Protein AF-A0A183M9U5-F1 (afdb_monomer_lite)

pLDDT: mean 80.77, std 15.15, range [33.84, 97.12]

InterPro domains:
  IPR029021 Protein-tyrosine phosphatase-like [G3DSA:3.90.190.10] (2-108)
  IPR029021 Protein-tyrosine phosphatase-like [G3DSA:3.90.190.10] (110-179)
  IPR029021 Protein-tyrosine phosphatase-like [SSF52799] (9-168)

Secondary structure (DSSP, 8-state):
----PPPPPPTT-TTS-SB---BTTTB--BPPP--GGGGGGS-GGG---HHHHHHH---SEEEEEES-S-SS-HHHHHTTT-EEEEEEE-TTT-PPPHHHHHHHHHHHHHHHTTS-------HHHHHHHHHHHSTT----HHHHHHHHHHHS-GGGPPPPPPPPGGG-HHHHHHHHSSS--GGGG--EEEEEE-SS-TT-GGGEEEEEE--HHHHHHHHHHHHHHHHHHHHH--GGGGGGSTT-

Foldseek 3Di:
DDPPPQDDDDALQQPADAWFADFPVPDIDGDDAADPSCVVVHDPVSHGHPVNVCVVDLAAEDEAQDQDPHGHDCVSQVVSVHHYHYQHHDPPPDDDDPVSVVVVVVVVCVVCVVPDDDDDDQLVNVQVSQCNRRPNGPQDQVHQCVSCVVGHPSVPRDHRDDDDPSNCVLVVVCVVVVDDPVLQVDWDWDWDAADDDPVDPVRTDTDTHGDPSNVVVVVVVCVVCVVVCVVPPDPVVVVPDPPD

Radius of gyration: 24.65 Å; chains: 1; bounding box: 46×66×66 Å

Structure (mmCIF, N/CA/C/O backbone):
data_AF-A0A183M9U5-F1
#
_entry.id   AF-A0A183M9U5-F1
#
loop_
_atom_site.group_PDB
_atom_site.id
_atom_site.type_symbol
_atom_site.label_atom_id
_atom_site.label_alt_id
_atom_site.label_comp_id
_atom_site.label_asym_id
_atom_site.label_entity_id
_atom_site.label_seq_id
_atom_site.pdbx_PDB_ins_code
_atom_site.Cartn_x
_atom_site.Cartn_y
_atom_site.Cartn_z
_atom_site.occupancy
_atom_site.B_iso_or_equiv
_atom_site.auth_seq_id
_atom_site.auth_comp_id
_atom_site.auth_asym_id
_atom_site.auth_atom_id
_atom_site.pdbx_PDB_model_num
ATOM 1 N N . MET A 1 1 ? -8.584 34.205 0.090 1.00 33.84 1 MET A N 1
ATOM 2 C CA . MET A 1 1 ? -9.110 32.922 -0.425 1.00 33.84 1 MET A CA 1
ATOM 3 C C . MET A 1 1 ? -7.955 31.933 -0.437 1.00 33.84 1 MET A C 1
ATOM 5 O O . MET A 1 1 ? -6.955 32.204 -1.087 1.00 33.84 1 MET A O 1
ATOM 9 N N . ASN A 1 2 ? -8.014 30.885 0.389 1.00 36.69 2 ASN A N 1
ATOM 10 C CA . ASN A 1 2 ? -6.898 29.952 0.561 1.00 36.69 2 ASN A CA 1
ATOM 11 C C . ASN A 1 2 ? -6.688 29.136 -0.716 1.00 36.69 2 ASN A C 1
ATOM 13 O O . ASN A 1 2 ? -7.565 28.380 -1.122 1.00 36.69 2 ASN A O 1
ATOM 17 N N . ASN A 1 3 ? -5.505 29.276 -1.306 1.00 36.91 3 ASN A N 1
ATOM 18 C CA . ASN A 1 3 ? -5.051 28.583 -2.506 1.00 36.91 3 ASN A CA 1
ATOM 19 C C . ASN A 1 3 ? -4.719 27.109 -2.173 1.00 36.91 3 ASN A C 1
ATOM 21 O O . ASN A 1 3 ? -3.568 26.682 -2.257 1.00 36.91 3 ASN A O 1
ATOM 25 N N . ARG A 1 4 ? -5.696 26.330 -1.682 1.00 57.62 4 ARG A N 1
ATOM 26 C CA . ARG A 1 4 ? -5.497 24.896 -1.430 1.00 57.62 4 ARG A CA 1
ATOM 27 C C . ARG A 1 4 ? -5.468 24.194 -2.783 1.00 57.62 4 ARG A C 1
ATOM 29 O O . ARG A 1 4 ? -6.505 24.026 -3.415 1.00 57.62 4 ARG A O 1
ATOM 36 N N . GLY A 1 5 ? -4.267 23.843 -3.238 1.00 61.75 5 GLY A N 1
ATOM 37 C CA . GLY A 1 5 ? -4.079 23.047 -4.445 1.00 61.75 5 GLY A CA 1
ATOM 38 C C . GLY A 1 5 ? -4.906 21.760 -4.397 1.00 61.75 5 GLY A C 1
ATOM 39 O O . GLY A 1 5 ? -5.112 21.186 -3.327 1.00 61.75 5 GLY A O 1
ATOM 40 N N . ILE A 1 6 ? -5.377 21.331 -5.566 1.00 67.56 6 ILE A N 1
ATOM 41 C CA . ILE A 1 6 ? -6.151 20.100 -5.753 1.00 67.56 6 ILE A CA 1
ATOM 42 C C . ILE A 1 6 ? -5.398 18.924 -5.098 1.00 67.56 6 ILE A C 1
ATOM 44 O O . ILE A 1 6 ? -4.212 18.728 -5.394 1.00 67.56 6 ILE A O 1
ATOM 48 N N . PRO A 1 7 ? -6.035 18.150 -4.198 1.00 77.56 7 PRO A N 1
ATOM 49 C CA . PRO A 1 7 ? -5.366 17.058 -3.506 1.00 77.56 7 PRO A CA 1
ATOM 50 C C . PRO A 1 7 ? -4.958 15.965 -4.504 1.00 77.56 7 PRO A C 1
ATOM 52 O O . PRO A 1 7 ? -5.779 15.392 -5.212 1.00 77.56 7 PRO A O 1
ATOM 55 N N . MET A 1 8 ? -3.657 15.672 -4.580 1.00 83.88 8 MET A N 1
ATOM 56 C CA . MET A 1 8 ? -3.143 14.640 -5.484 1.00 83.88 8 MET A CA 1
ATOM 57 C C . MET A 1 8 ? -3.372 13.234 -4.923 1.00 83.88 8 MET A C 1
ATOM 59 O O . MET A 1 8 ? -2.788 12.873 -3.891 1.00 83.88 8 MET A O 1
ATOM 63 N N . LEU A 1 9 ? -4.120 12.419 -5.671 1.00 87.12 9 LEU A N 1
ATOM 64 C CA . LEU A 1 9 ? -4.278 10.989 -5.407 1.00 87.12 9 LEU A CA 1
ATOM 65 C C . LEU A 1 9 ? -2.920 10.258 -5.406 1.00 87.12 9 LEU A C 1
ATOM 67 O O . LEU A 1 9 ? -2.018 10.611 -6.183 1.00 87.12 9 LEU A O 1
ATOM 71 N N . PRO A 1 10 ? -2.739 9.227 -4.557 1.00 87.69 10 PRO A N 1
ATOM 72 C CA . PRO A 1 10 ? -1.575 8.360 -4.651 1.00 87.69 10 PRO A CA 1
ATOM 73 C C . PRO A 1 10 ? -1.539 7.661 -6.018 1.00 87.69 10 PRO A C 1
ATOM 75 O O . PRO A 1 10 ? -2.559 7.227 -6.558 1.00 87.69 10 PRO A O 1
ATOM 78 N N . ARG A 1 11 ? -0.341 7.536 -6.599 1.00 83.94 11 ARG A N 1
ATOM 79 C CA . ARG A 1 11 ? -0.172 6.832 -7.877 1.00 83.94 11 ARG A CA 1
ATOM 80 C C . ARG A 1 11 ? -0.633 5.384 -7.739 1.00 83.94 11 ARG A C 1
ATOM 82 O O . ARG A 1 11 ? -0.294 4.741 -6.752 1.00 83.94 11 ARG A O 1
ATOM 89 N N . ARG A 1 12 ? -1.305 4.866 -8.775 1.00 85.81 12 ARG A N 1
ATOM 90 C CA . ARG A 1 12 ? -1.733 3.458 -8.867 1.00 85.81 12 ARG A CA 1
ATOM 91 C C . ARG A 1 12 ? -2.731 3.035 -7.768 1.00 85.81 12 ARG A C 1
ATOM 93 O O . ARG A 1 12 ? -2.884 1.854 -7.508 1.00 85.81 12 ARG A O 1
ATOM 100 N N . TRP A 1 13 ? -3.413 3.983 -7.117 1.00 91.38 13 TRP A N 1
ATOM 101 C CA . TRP A 1 13 ? -4.293 3.689 -5.978 1.00 91.38 13 TRP A CA 1
ATOM 102 C C . TRP A 1 13 ? -5.698 3.210 -6.368 1.00 91.38 13 TRP A C 1
ATOM 104 O O . TRP A 1 13 ? -6.233 2.319 -5.712 1.00 91.38 13 TRP A O 1
ATOM 114 N N . LEU A 1 14 ? -6.281 3.784 -7.430 1.00 87.75 14 LEU A N 1
ATOM 115 C CA . LEU A 1 14 ? -7.690 3.576 -7.807 1.00 87.75 14 LEU A CA 1
ATOM 116 C C . LEU A 1 14 ? -8.020 2.092 -7.986 1.00 87.75 14 LEU A C 1
ATOM 118 O O . LEU A 1 14 ? -8.839 1.554 -7.255 1.00 87.75 14 LEU A O 1
ATOM 122 N N . LYS A 1 15 ? -7.291 1.405 -8.871 1.00 88.44 15 LYS A N 1
ATOM 123 C CA . LYS A 1 15 ? -7.511 -0.020 -9.165 1.00 88.44 15 LYS A CA 1
ATOM 124 C C . LYS A 1 15 ? -6.752 -0.979 -8.242 1.00 88.44 15 LYS A C 1
ATOM 126 O O . LYS A 1 15 ? -6.813 -2.187 -8.428 1.00 88.44 15 LYS A O 1
ATOM 131 N N . CYS A 1 16 ? -6.033 -0.462 -7.243 1.00 89.88 16 CYS A N 1
ATOM 132 C CA . CYS A 1 16 ? -5.427 -1.305 -6.217 1.00 89.88 16 CYS A CA 1
ATOM 133 C C . CYS A 1 16 ? -6.546 -1.866 -5.315 1.00 89.88 16 CYS A C 1
ATOM 135 O O . CYS A 1 16 ? -7.365 -1.070 -4.838 1.00 89.88 16 CYS A O 1
ATOM 137 N N . PRO A 1 17 ? -6.595 -3.182 -5.038 1.00 93.56 17 PRO A N 1
ATOM 138 C CA . PRO A 1 17 ? -7.622 -3.752 -4.167 1.00 93.56 17 PRO A CA 1
ATOM 139 C C . PRO A 1 17 ? -7.602 -3.107 -2.775 1.00 93.56 17 PRO A C 1
ATOM 141 O O . PRO A 1 17 ? -6.533 -2.762 -2.268 1.00 93.56 17 PRO A O 1
ATOM 144 N N . ARG A 1 18 ? -8.758 -2.939 -2.126 1.00 95.75 18 ARG A N 1
ATOM 145 C CA . ARG A 1 18 ? -8.843 -2.261 -0.816 1.00 95.75 18 ARG A CA 1
ATOM 146 C C . ARG A 1 18 ? -8.066 -3.009 0.267 1.00 95.75 18 ARG A C 1
ATOM 148 O O . ARG A 1 18 ? -7.127 -2.460 0.835 1.00 95.75 18 ARG A O 1
ATOM 155 N N . MET A 1 19 ? -8.395 -4.282 0.461 1.00 95.00 19 MET A N 1
ATOM 156 C CA . MET A 1 19 ? -7.878 -5.140 1.531 1.00 95.00 19 MET A CA 1
ATOM 157 C C . MET A 1 19 ? -7.420 -6.481 0.956 1.00 95.00 19 MET A C 1
ATOM 159 O O . MET A 1 19 ? -7.832 -6.849 -0.145 1.00 95.00 19 MET A O 1
ATOM 163 N N . GLY A 1 20 ? -6.452 -7.121 1.601 1.00 93.19 20 GLY A N 1
ATOM 164 C CA . GLY A 1 20 ? -6.157 -8.540 1.413 1.00 93.19 20 GLY A CA 1
ATOM 165 C C . GLY A 1 20 ? -6.804 -9.367 2.517 1.00 93.19 20 GLY A C 1
ATOM 166 O O . GLY A 1 20 ? -7.540 -8.830 3.348 1.00 93.19 20 GLY A O 1
ATOM 167 N N . ASP A 1 21 ? -6.472 -10.647 2.532 1.00 91.06 21 ASP A N 1
ATOM 168 C CA . ASP A 1 21 ? -6.953 -11.610 3.510 1.00 91.06 21 ASP A CA 1
ATOM 169 C C . ASP A 1 21 ? -6.107 -11.605 4.788 1.00 91.06 21 ASP A C 1
ATOM 171 O O . ASP A 1 21 ? -5.021 -11.017 4.869 1.00 91.06 21 ASP A O 1
ATOM 175 N N . MET A 1 22 ? -6.634 -12.268 5.816 1.00 86.44 22 MET A N 1
ATOM 176 C CA . MET A 1 22 ? -5.994 -12.365 7.118 1.00 86.44 22 MET A CA 1
ATOM 177 C C . MET A 1 22 ? -4.762 -13.268 7.081 1.00 86.44 22 MET A C 1
ATOM 179 O O . MET A 1 22 ? -4.822 -14.425 6.680 1.00 86.44 22 MET A O 1
ATOM 183 N N . ILE A 1 23 ? -3.633 -12.730 7.541 1.00 80.75 23 ILE A N 1
ATOM 184 C CA . ILE A 1 23 ? -2.350 -13.425 7.614 1.00 80.75 23 ILE A CA 1
ATOM 185 C C . ILE A 1 23 ? -2.134 -13.905 9.043 1.00 80.75 23 ILE A C 1
ATOM 187 O O . ILE A 1 23 ? -1.956 -13.088 9.956 1.00 80.75 23 ILE A O 1
ATOM 191 N N . LEU A 1 24 ? -2.087 -15.230 9.204 1.00 77.81 24 LEU A N 1
ATOM 192 C CA . LEU A 1 24 ? -1.799 -15.919 10.467 1.00 77.81 24 LEU A CA 1
ATOM 193 C C . LEU A 1 24 ? -2.701 -15.477 11.631 1.00 77.81 24 LEU A C 1
ATOM 195 O O . LEU A 1 24 ? -2.242 -15.472 12.764 1.00 77.81 24 LEU A O 1
ATOM 199 N N . ASP A 1 25 ? -3.935 -15.052 11.352 1.00 78.00 25 ASP A N 1
ATOM 200 C CA . ASP A 1 25 ? -4.881 -14.481 12.326 1.00 78.00 25 ASP A CA 1
ATOM 201 C C . ASP A 1 25 ? -4.416 -13.182 13.013 1.00 78.00 25 ASP A C 1
ATOM 203 O O . ASP A 1 25 ? -4.926 -12.787 14.062 1.00 78.00 25 ASP A O 1
ATOM 207 N N . ILE A 1 26 ? -3.425 -12.496 12.429 1.00 79.94 26 ILE A N 1
ATOM 208 C CA . ILE A 1 26 ? -2.718 -11.384 13.083 1.00 79.94 26 ILE A CA 1
ATOM 209 C C . ILE A 1 26 ? -2.723 -10.118 12.237 1.00 79.94 26 ILE A C 1
ATOM 211 O O . ILE A 1 26 ? -2.939 -9.027 12.764 1.00 79.94 26 ILE A O 1
ATOM 215 N N . PHE A 1 27 ? -2.435 -10.235 10.940 1.00 84.94 27 PHE A N 1
ATOM 216 C CA . PHE A 1 27 ? -2.234 -9.073 10.076 1.00 84.94 27 PHE A CA 1
ATOM 217 C C . PHE A 1 27 ? -3.265 -9.027 8.958 1.00 84.94 27 PHE A C 1
ATOM 219 O O . PHE A 1 27 ? -3.463 -10.014 8.259 1.00 84.94 27 PHE A O 1
ATOM 226 N N . ILE A 1 28 ? -3.849 -7.848 8.739 1.00 92.44 28 ILE A N 1
ATOM 227 C CA . ILE A 1 28 ? -4.651 -7.543 7.552 1.00 92.44 28 ILE A CA 1
ATOM 228 C C . ILE A 1 28 ? -3.907 -6.490 6.726 1.00 92.44 28 ILE A C 1
ATOM 230 O O . ILE A 1 28 ? -3.807 -5.341 7.167 1.00 92.44 28 ILE A O 1
ATOM 234 N N . PRO A 1 29 ? -3.367 -6.826 5.543 1.00 93.38 29 PRO A N 1
ATOM 235 C CA . PRO A 1 29 ? -2.779 -5.834 4.658 1.00 93.38 29 PRO A CA 1
ATOM 236 C C . PRO A 1 29 ? -3.877 -5.080 3.899 1.00 93.38 29 PRO A C 1
ATOM 238 O O . PRO A 1 29 ? -4.741 -5.681 3.265 1.00 93.38 29 PRO A O 1
ATOM 241 N N . PHE A 1 30 ? -3.828 -3.751 3.887 1.00 95.69 30 PHE A N 1
ATOM 242 C CA . PHE A 1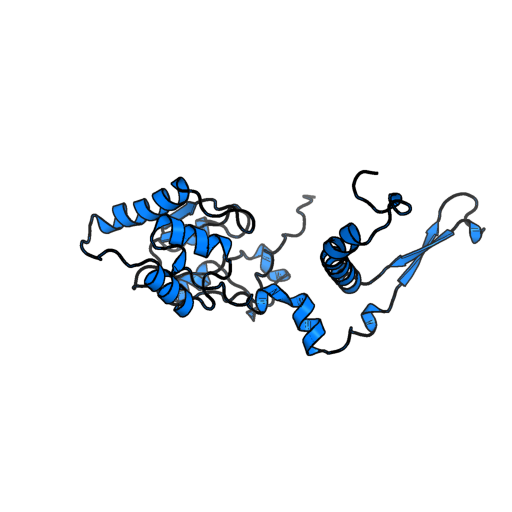 30 ? -4.744 -2.933 3.087 1.00 95.69 30 PHE A CA 1
ATOM 243 C C . PHE A 1 30 ? -4.047 -1.692 2.520 1.00 95.69 30 PHE A C 1
ATOM 245 O O . PHE A 1 30 ? -3.002 -1.259 3.013 1.00 95.69 30 PHE A O 1
ATOM 252 N N . LYS A 1 31 ? -4.586 -1.143 1.422 1.00 94.88 31 LYS A N 1
ATOM 253 C CA . LYS A 1 31 ? -4.072 0.104 0.823 1.00 94.88 31 LYS A CA 1
ATOM 254 C C . LYS A 1 31 ? -4.396 1.289 1.735 1.00 94.88 31 LYS A C 1
ATOM 256 O O . LYS A 1 31 ? -5.328 1.213 2.513 1.00 94.88 31 LYS A O 1
ATOM 261 N N . THR A 1 32 ? -3.681 2.410 1.631 1.00 95.56 32 THR A N 1
ATOM 262 C CA . THR A 1 32 ? -4.016 3.595 2.451 1.00 95.56 32 THR A CA 1
ATOM 263 C C . THR A 1 32 ? -5.474 4.025 2.224 1.00 95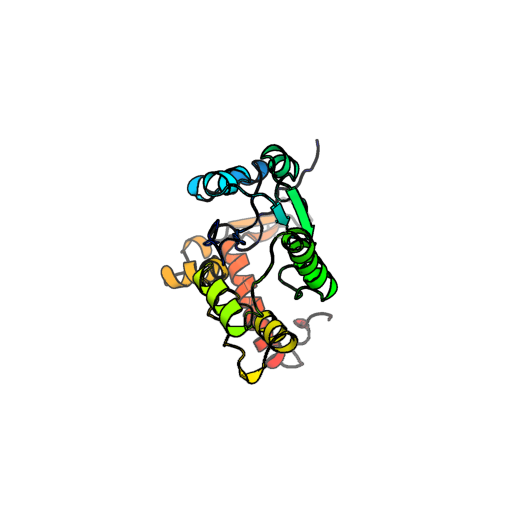.56 32 THR A C 1
ATOM 265 O O . THR A 1 32 ? -5.843 4.215 1.063 1.00 95.56 32 THR A O 1
ATOM 268 N N . PRO A 1 33 ? -6.290 4.216 3.274 1.00 96.81 33 PRO A N 1
ATOM 269 C CA . PRO A 1 33 ? -7.562 4.916 3.149 1.00 96.81 33 PRO A CA 1
ATOM 270 C C . PRO A 1 33 ? -7.348 6.366 2.702 1.00 96.81 33 PRO A C 1
ATOM 272 O O . PRO A 1 33 ? -6.253 6.920 2.874 1.00 96.81 33 PRO A O 1
ATOM 275 N N . LEU A 1 34 ? -8.383 6.965 2.121 1.00 96.56 34 LEU A N 1
ATOM 276 C CA . LEU A 1 34 ? -8.433 8.373 1.728 1.00 96.56 34 LEU A CA 1
ATOM 277 C C . LEU A 1 34 ? -9.661 9.021 2.371 1.00 96.56 34 LEU A C 1
ATOM 279 O O . LEU A 1 34 ? -10.717 8.405 2.385 1.00 96.56 34 LEU A O 1
ATOM 283 N N . ASP A 1 35 ? -9.533 10.229 2.915 1.00 95.12 35 ASP A N 1
ATOM 284 C CA . ASP A 1 35 ? -10.660 10.972 3.491 1.00 95.12 35 ASP A CA 1
ATOM 285 C C . ASP A 1 35 ? -11.538 11.642 2.420 1.00 95.12 35 ASP A C 1
ATOM 287 O O . ASP A 1 35 ? -11.190 11.723 1.239 1.00 95.12 35 ASP A O 1
ATOM 291 N N . ASN A 1 36 ? -12.682 12.167 2.859 1.00 94.88 36 ASN A N 1
ATOM 292 C CA . ASN A 1 36 ? -13.739 12.709 2.001 1.00 94.88 36 ASN A CA 1
ATOM 293 C C . ASN A 1 36 ? -13.304 13.822 1.025 1.00 94.88 36 ASN A C 1
ATOM 295 O O . ASN A 1 36 ? -13.962 14.104 0.022 1.00 94.88 36 ASN A O 1
ATOM 299 N N . LYS A 1 37 ? -12.159 14.471 1.271 1.00 94.06 37 LYS A N 1
ATOM 300 C CA . LYS A 1 37 ? -11.617 15.489 0.360 1.00 94.06 37 LYS A CA 1
ATOM 301 C C . LYS A 1 37 ? -11.145 14.899 -0.974 1.00 94.06 37 LYS A C 1
ATOM 303 O O . LYS A 1 37 ? -10.875 15.666 -1.899 1.00 94.06 37 LYS A O 1
ATOM 308 N N . PHE A 1 38 ? -11.002 13.575 -1.068 1.00 93.75 38 PHE A N 1
ATOM 309 C CA . PHE A 1 38 ? -10.639 12.879 -2.299 1.00 93.75 38 PHE A CA 1
ATOM 310 C C . PHE A 1 38 ? -11.848 12.371 -3.099 1.00 93.75 38 PHE A C 1
ATOM 312 O O . PHE A 1 38 ? -11.672 12.064 -4.275 1.00 93.75 38 PHE A O 1
ATOM 319 N N . ASP A 1 39 ? -13.053 12.341 -2.523 1.00 92.56 39 ASP A N 1
ATOM 320 C CA . ASP A 1 39 ? -14.232 11.669 -3.103 1.00 92.56 39 ASP A CA 1
ATOM 321 C C . ASP A 1 39 ? -14.599 12.195 -4.483 1.00 92.56 39 ASP A C 1
ATOM 323 O O . ASP A 1 39 ? -14.929 11.440 -5.384 1.00 92.56 39 ASP A O 1
ATOM 327 N N . HIS A 1 40 ? -14.444 13.501 -4.697 1.00 90.12 40 HIS A N 1
ATOM 328 C CA . HIS A 1 40 ? -14.772 14.141 -5.971 1.00 90.12 40 HIS A CA 1
ATOM 329 C C . HIS A 1 40 ? -13.838 13.707 -7.120 1.00 90.12 40 HIS A C 1
ATOM 331 O O . HIS A 1 40 ? -14.077 14.055 -8.275 1.00 90.12 40 HIS A O 1
ATOM 337 N N . PHE A 1 41 ? -12.755 12.985 -6.812 1.00 86.88 41 PHE A N 1
ATOM 338 C CA . PHE A 1 41 ? -11.765 12.480 -7.765 1.00 86.88 41 PHE A CA 1
ATOM 339 C C . PHE A 1 41 ? -11.795 10.952 -7.908 1.00 86.88 41 PHE A C 1
ATOM 341 O O . PHE A 1 41 ? -10.967 10.405 -8.642 1.00 86.88 41 PHE A O 1
ATOM 348 N N . ILE A 1 42 ? -12.679 10.263 -7.184 1.00 87.81 42 ILE A N 1
ATOM 349 C CA . ILE A 1 42 ? -12.746 8.802 -7.107 1.00 87.81 42 ILE A CA 1
ATOM 350 C C . ILE A 1 42 ? -14.168 8.380 -7.478 1.00 87.81 42 ILE A C 1
ATOM 352 O O . ILE A 1 42 ? -15.137 9.026 -7.093 1.00 87.81 42 ILE A O 1
ATOM 356 N N . ASP A 1 43 ? -14.294 7.301 -8.245 1.00 88.88 43 ASP A N 1
ATOM 357 C CA . ASP A 1 43 ? -15.599 6.687 -8.481 1.00 88.88 43 ASP A CA 1
ATOM 358 C C . ASP A 1 43 ? -16.196 6.224 -7.134 1.00 88.88 43 ASP A C 1
ATOM 360 O O . ASP A 1 43 ? -15.455 5.621 -6.352 1.00 88.88 43 ASP A O 1
ATOM 364 N N . PRO A 1 44 ? -17.479 6.486 -6.820 1.00 91.31 44 PRO A N 1
ATOM 365 C CA . PRO A 1 44 ? -18.098 6.043 -5.568 1.00 91.31 44 PRO A CA 1
ATOM 366 C C . PRO A 1 44 ? -17.843 4.565 -5.236 1.00 91.31 44 PRO A C 1
ATOM 368 O O . PRO A 1 44 ? -17.590 4.233 -4.076 1.00 91.31 44 PRO A O 1
ATOM 371 N N . ASP A 1 45 ? -17.802 3.695 -6.250 1.00 90.19 45 ASP A N 1
ATOM 372 C CA . ASP A 1 45 ? -17.560 2.259 -6.082 1.00 90.19 45 ASP A CA 1
ATOM 373 C C . ASP A 1 45 ? -16.092 1.915 -5.779 1.00 90.19 45 ASP A C 1
ATOM 375 O O . ASP A 1 45 ? -15.805 0.802 -5.332 1.00 90.19 45 ASP A O 1
ATOM 379 N N . ASP A 1 46 ? -15.163 2.859 -5.961 1.00 91.12 46 ASP A N 1
ATOM 380 C CA . ASP A 1 46 ? -13.721 2.739 -5.700 1.00 91.12 46 ASP A CA 1
ATOM 381 C C . ASP A 1 46 ? -13.284 3.453 -4.391 1.00 91.12 46 ASP A C 1
ATOM 383 O O . ASP A 1 46 ? -12.128 3.309 -3.966 1.00 91.12 46 ASP A O 1
ATOM 387 N N . VAL A 1 47 ? -14.181 4.196 -3.721 1.00 94.75 47 VAL A N 1
ATOM 388 C CA . VAL A 1 47 ? -13.903 4.929 -2.464 1.00 94.75 47 VAL A CA 1
ATOM 389 C C . VAL A 1 47 ? -13.478 3.976 -1.342 1.00 94.75 47 VAL A C 1
ATOM 391 O O . VAL A 1 47 ? -13.967 2.854 -1.233 1.00 94.75 47 VAL A O 1
ATOM 394 N N . PHE A 1 48 ? -12.519 4.387 -0.513 1.00 97.12 48 PHE A N 1
ATOM 395 C CA . PHE A 1 48 ? -12.073 3.593 0.631 1.00 97.12 48 PHE A CA 1
ATOM 396 C C . PHE A 1 48 ? -11.662 4.505 1.786 1.00 97.12 48 PHE A C 1
ATOM 398 O O . PHE A 1 48 ? -10.562 5.069 1.780 1.00 97.12 48 PHE A O 1
ATOM 405 N N . HIS A 1 49 ? -12.561 4.640 2.754 1.00 97.06 49 HIS A N 1
ATOM 406 C CA . HIS A 1 49 ? -12.385 5.402 3.984 1.00 97.06 49 HIS A CA 1
ATOM 407 C C . HIS A 1 49 ? -11.880 4.520 5.127 1.00 97.06 49 HIS A C 1
ATOM 409 O O . HIS A 1 49 ? -11.816 3.296 5.018 1.00 97.06 49 HIS A O 1
ATOM 415 N N . VAL A 1 50 ? -11.508 5.151 6.243 1.00 95.94 50 VAL A N 1
ATOM 416 C CA . VAL A 1 50 ? -11.052 4.440 7.444 1.00 95.94 50 VAL A CA 1
ATOM 417 C C . VAL A 1 50 ? -12.125 3.467 7.936 1.00 95.94 50 VAL A C 1
ATOM 419 O O . VAL A 1 50 ? -11.819 2.297 8.154 1.00 95.94 50 VAL A O 1
ATOM 422 N N . ASP A 1 51 ? -13.381 3.910 8.010 1.00 94.94 51 ASP A N 1
ATOM 423 C CA . ASP A 1 51 ? -14.507 3.099 8.489 1.00 94.94 51 ASP A CA 1
ATOM 424 C C . ASP A 1 51 ? -14.722 1.817 7.675 1.00 94.94 51 ASP A C 1
ATOM 426 O O . ASP A 1 51 ? -15.141 0.796 8.221 1.00 94.94 51 ASP A O 1
ATOM 430 N N . ASP A 1 52 ? -14.391 1.821 6.380 1.00 94.81 52 ASP A N 1
ATOM 431 C CA . ASP A 1 52 ? -14.525 0.634 5.532 1.00 94.81 52 ASP A CA 1
ATOM 432 C C . ASP A 1 52 ? -13.616 -0.514 5.991 1.00 94.81 52 ASP A C 1
ATOM 434 O O . ASP A 1 52 ? -13.991 -1.681 5.869 1.00 94.81 52 ASP A O 1
ATOM 438 N N . ALA A 1 53 ? -12.451 -0.203 6.571 1.00 93.38 53 ALA A N 1
ATOM 439 C CA . ALA A 1 53 ? -11.560 -1.214 7.139 1.00 93.38 53 ALA A CA 1
ATOM 440 C C . ALA A 1 53 ? -12.165 -1.878 8.392 1.00 93.38 53 ALA A C 1
ATOM 442 O O . ALA A 1 53 ? -11.972 -3.076 8.611 1.00 93.38 53 ALA A O 1
ATOM 443 N N . PHE A 1 54 ? -12.939 -1.124 9.179 1.00 94.75 54 PHE A N 1
ATOM 444 C CA . PHE A 1 54 ? -13.569 -1.588 10.420 1.00 94.75 54 PHE A CA 1
ATOM 445 C C . PHE A 1 54 ? -14.885 -2.341 10.203 1.00 94.75 54 PHE A C 1
ATOM 447 O O . PHE A 1 54 ? -15.302 -3.103 11.072 1.00 94.75 54 PHE A O 1
ATOM 454 N N . LYS A 1 55 ? -15.524 -2.191 9.034 1.00 93.19 55 LYS A N 1
ATOM 455 C CA . LYS A 1 55 ? -16.721 -2.975 8.669 1.00 93.19 55 LYS A CA 1
ATOM 456 C C . LYS A 1 55 ? -16.437 -4.473 8.590 1.00 93.19 55 LYS A C 1
ATOM 458 O O . LYS A 1 55 ? -17.321 -5.275 8.873 1.00 93.19 55 LYS A O 1
ATOM 463 N N . THR A 1 56 ? -15.222 -4.837 8.180 1.00 85.94 56 THR A N 1
ATOM 464 C CA . THR A 1 56 ? -14.842 -6.239 7.952 1.00 85.94 56 THR A CA 1
ATOM 465 C C . THR A 1 56 ? -14.181 -6.855 9.181 1.00 85.94 56 THR A C 1
ATOM 467 O O . THR A 1 56 ? -14.440 -8.010 9.507 1.00 85.94 56 THR A O 1
ATOM 470 N N . TYR A 1 57 ? -13.340 -6.091 9.884 1.00 84.81 57 TYR A N 1
ATOM 471 C CA . TYR A 1 57 ? -12.544 -6.600 10.998 1.00 84.81 57 TYR A CA 1
ATOM 472 C C . TYR A 1 57 ? -12.554 -5.642 12.186 1.00 84.81 57 TYR A C 1
ATOM 474 O O . TYR A 1 57 ? -12.439 -4.428 12.029 1.00 84.81 57 TYR A O 1
ATOM 482 N N . LYS A 1 58 ? -12.579 -6.199 13.401 1.00 89.00 58 LYS A N 1
ATOM 483 C CA . LYS A 1 58 ? -12.306 -5.434 14.620 1.00 89.00 58 LYS A CA 1
ATOM 484 C C . LYS A 1 58 ? -10.793 -5.261 14.781 1.00 89.00 58 LYS A C 1
ATOM 486 O O . LYS A 1 58 ? -10.108 -6.168 15.251 1.00 89.00 58 LYS A O 1
ATOM 491 N N . LEU A 1 59 ? -10.268 -4.108 14.373 1.00 90.50 59 LEU A N 1
ATOM 492 C CA . LEU A 1 59 ? -8.831 -3.823 14.405 1.00 90.50 59 LEU A CA 1
ATOM 493 C C . LEU A 1 59 ? -8.413 -3.251 15.766 1.00 90.50 59 LEU A C 1
ATOM 495 O O . LEU A 1 59 ? -8.969 -2.256 16.219 1.00 90.50 59 LEU A O 1
ATOM 499 N N . GLY A 1 60 ? -7.387 -3.831 16.396 1.00 90.88 60 GLY A N 1
ATOM 500 C CA . GLY A 1 60 ? -6.819 -3.304 17.650 1.00 90.88 60 GLY A CA 1
ATOM 501 C C . GLY A 1 60 ? -5.691 -2.281 17.460 1.00 90.88 60 GLY A C 1
ATOM 502 O O . GLY A 1 60 ? -5.415 -1.479 18.355 1.00 90.88 60 GLY A O 1
ATOM 503 N N . LEU A 1 61 ? -5.026 -2.304 16.303 1.00 92.19 61 LEU A N 1
ATOM 504 C CA . LEU A 1 61 ? -3.920 -1.413 15.956 1.00 92.19 61 LEU A CA 1
ATOM 505 C C . LEU A 1 61 ? -3.837 -1.239 14.435 1.00 92.19 61 LEU A C 1
ATOM 507 O O . LEU A 1 61 ? -3.776 -2.227 13.705 1.00 92.19 61 LEU A O 1
ATOM 511 N N . ILE A 1 62 ? -3.734 0.005 13.970 1.00 94.81 62 ILE A N 1
ATOM 512 C CA . ILE A 1 62 ? -3.316 0.340 12.606 1.00 94.81 62 ILE A CA 1
ATOM 513 C C . ILE A 1 62 ? -1.864 0.817 12.628 1.00 94.81 62 ILE A C 1
ATOM 515 O O . ILE A 1 62 ? -1.512 1.753 13.350 1.00 94.81 62 ILE A O 1
ATOM 519 N N . ILE A 1 63 ? -1.036 0.181 11.796 1.00 93.88 63 ILE A N 1
ATOM 520 C CA . ILE A 1 63 ? 0.346 0.588 11.535 1.00 93.88 63 ILE A CA 1
ATOM 521 C C . ILE A 1 63 ? 0.394 1.258 10.159 1.00 93.88 63 ILE A C 1
ATOM 523 O O . ILE A 1 63 ? 0.379 0.595 9.123 1.00 93.88 63 ILE A O 1
ATOM 527 N N . ASP A 1 64 ? 0.453 2.585 10.141 1.00 95.38 64 ASP A N 1
ATOM 528 C CA . ASP A 1 64 ? 0.559 3.371 8.917 1.00 95.38 64 ASP A CA 1
ATOM 529 C C . ASP A 1 64 ? 2.018 3.460 8.459 1.00 95.38 64 ASP A C 1
ATOM 531 O O . ASP A 1 64 ? 2.841 4.152 9.064 1.00 95.38 64 ASP A O 1
ATOM 535 N N . LEU A 1 65 ? 2.318 2.773 7.356 1.00 92.44 65 LEU A N 1
ATOM 536 C CA . LEU A 1 65 ? 3.651 2.731 6.753 1.00 92.44 65 LEU A CA 1
ATOM 537 C C . LEU A 1 65 ? 3.919 3.869 5.754 1.00 92.44 65 LEU A C 1
ATOM 539 O O . LEU A 1 65 ? 4.979 3.933 5.131 1.00 92.44 65 LEU A O 1
ATOM 543 N N . THR A 1 66 ? 2.962 4.766 5.524 1.00 91.94 66 THR A N 1
ATOM 544 C CA . THR A 1 66 ? 3.135 5.873 4.584 1.00 91.94 66 THR A CA 1
ATOM 545 C C . THR A 1 66 ? 4.000 6.975 5.196 1.00 91.94 66 THR A C 1
ATOM 547 O O . THR A 1 66 ? 3.871 7.324 6.367 1.00 91.94 66 THR A O 1
ATOM 550 N N . LYS A 1 67 ? 4.838 7.616 4.377 1.00 91.38 67 LYS A N 1
ATOM 551 C CA . LYS A 1 67 ? 5.554 8.842 4.773 1.00 91.38 67 LYS A CA 1
ATOM 552 C C . LYS A 1 67 ? 4.638 10.071 4.893 1.00 91.38 67 LYS A C 1
ATOM 554 O O . LYS A 1 67 ? 4.996 11.066 5.510 1.00 91.38 67 LYS A O 1
ATOM 559 N N . SER A 1 68 ? 3.472 10.057 4.247 1.00 90.19 68 SER A N 1
ATOM 560 C CA . SER A 1 68 ? 2.589 11.226 4.196 1.00 90.19 68 SER A CA 1
ATOM 561 C C . SER A 1 68 ? 1.547 11.206 5.310 1.00 90.19 68 SER A C 1
ATOM 563 O O . SER A 1 68 ? 1.061 10.149 5.687 1.00 90.19 68 SER A O 1
ATOM 565 N N . HIS A 1 69 ? 1.150 12.388 5.778 1.00 92.62 69 HIS A N 1
ATOM 566 C CA . HIS A 1 69 ? 0.047 12.587 6.732 1.00 92.62 69 HIS A CA 1
ATOM 567 C C . HIS A 1 69 ? -1.206 13.165 6.058 1.00 92.62 69 HIS A C 1
ATOM 569 O O . HIS A 1 69 ? -2.127 13.628 6.719 1.00 92.62 69 HIS A O 1
ATOM 575 N N . ARG A 1 70 ? -1.223 13.217 4.719 1.00 93.25 70 ARG A N 1
ATOM 576 C CA . ARG A 1 70 ? -2.248 13.942 3.955 1.00 93.25 70 ARG A CA 1
ATOM 577 C C . ARG A 1 70 ? -3.447 13.092 3.544 1.00 93.25 70 ARG A C 1
ATOM 579 O O . ARG A 1 70 ? -4.342 13.641 2.915 1.00 93.25 70 ARG A O 1
ATOM 586 N N . PHE A 1 71 ? -3.420 11.782 3.769 1.00 94.94 71 PHE A N 1
ATOM 587 C CA . PHE A 1 71 ? -4.371 10.856 3.150 1.00 94.94 71 PHE A CA 1
ATOM 588 C C . PHE A 1 71 ? -5.670 10.714 3.938 1.00 94.94 71 PHE A C 1
ATOM 590 O O . PHE A 1 71 ? -6.727 10.786 3.335 1.00 94.94 71 PHE A O 1
ATOM 597 N N . TYR A 1 72 ? -5.598 10.606 5.257 1.00 96.25 72 TYR A N 1
ATOM 598 C CA . TYR A 1 72 ? -6.759 10.514 6.140 1.00 96.25 72 TYR A CA 1
ATOM 599 C C . TYR A 1 72 ? -6.394 11.080 7.513 1.00 96.25 72 TYR A C 1
ATOM 601 O O . TYR A 1 72 ? -5.208 11.278 7.813 1.00 96.25 72 TYR A O 1
ATOM 609 N N . ASN A 1 73 ? -7.389 11.372 8.349 1.00 95.81 73 ASN A N 1
ATOM 610 C CA . ASN A 1 73 ? -7.136 11.850 9.697 1.00 95.81 73 ASN A CA 1
ATOM 611 C C . ASN A 1 73 ? -6.967 10.664 10.650 1.00 95.81 73 ASN A C 1
ATOM 613 O O . ASN A 1 73 ? -7.870 9.855 10.820 1.00 95.81 73 ASN A O 1
ATOM 617 N N . ARG A 1 74 ? -5.834 10.595 11.360 1.00 95.75 74 ARG A N 1
ATOM 618 C CA . ARG A 1 74 ? -5.604 9.543 12.367 1.00 95.75 74 ARG A CA 1
ATOM 619 C C . ARG A 1 74 ? -6.669 9.499 13.472 1.00 95.75 74 ARG A C 1
ATOM 621 O O . ARG A 1 74 ? -6.779 8.484 14.148 1.00 95.75 74 ARG A O 1
ATOM 628 N N . ARG A 1 75 ? -7.411 10.594 13.691 1.00 96.25 75 ARG A N 1
ATOM 629 C CA . ARG A 1 75 ? -8.505 10.635 14.671 1.00 96.25 75 ARG A CA 1
ATOM 630 C C . ARG A 1 75 ? -9.627 9.664 14.319 1.00 96.25 75 ARG A C 1
ATOM 632 O O . ARG A 1 75 ? -10.116 9.008 15.227 1.00 96.25 75 ARG A O 1
ATOM 639 N N . GLU A 1 76 ? -9.912 9.493 13.027 1.00 95.62 76 GLU A N 1
ATOM 640 C CA . GLU A 1 76 ? -10.906 8.531 12.529 1.00 95.62 76 GLU A CA 1
ATOM 641 C C . GLU A 1 76 ? -10.555 7.099 12.963 1.00 95.62 76 GLU A C 1
ATOM 643 O O . GLU A 1 76 ? -11.432 6.298 13.242 1.00 95.62 76 GLU A O 1
ATOM 648 N N . VAL A 1 77 ? -9.262 6.776 13.101 1.00 96.06 77 VAL A N 1
ATOM 649 C CA . VAL A 1 77 ? -8.817 5.476 13.630 1.00 96.06 77 VAL A CA 1
ATOM 650 C C . VAL A 1 77 ? -9.060 5.382 15.136 1.00 96.06 77 VAL A C 1
ATOM 652 O O . VAL A 1 77 ? -9.599 4.393 15.621 1.00 96.06 77 VAL A O 1
ATOM 655 N N . THR A 1 78 ? -8.664 6.406 15.896 1.00 95.06 78 THR A N 1
ATOM 656 C CA . THR A 1 78 ? -8.797 6.387 17.363 1.00 95.06 78 THR A CA 1
ATOM 657 C C . THR A 1 78 ? -10.246 6.454 17.841 1.00 95.06 78 THR A C 1
ATOM 659 O O . THR A 1 78 ? -10.549 5.961 18.921 1.00 95.06 78 THR A O 1
ATOM 662 N N . GLU A 1 79 ? -11.140 7.038 17.043 1.00 95.75 79 GLU A N 1
ATOM 663 C CA . GLU A 1 79 ? -12.586 7.069 17.296 1.00 95.75 79 GLU A CA 1
ATOM 664 C C . GLU A 1 79 ? -13.227 5.675 17.168 1.00 95.75 79 GLU A C 1
ATOM 666 O O . GLU A 1 79 ? -14.255 5.422 17.789 1.00 95.75 79 GLU A O 1
ATOM 671 N N . GLN A 1 80 ? -12.574 4.744 16.463 1.00 93.94 80 GLN A N 1
ATOM 672 C CA . GLN A 1 80 ? -12.972 3.336 16.333 1.00 93.94 80 GLN A CA 1
ATOM 673 C C . GLN A 1 80 ? -12.385 2.433 17.444 1.00 93.94 80 GLN A C 1
ATOM 675 O O . GLN A 1 80 ? -12.271 1.223 17.258 1.00 93.94 80 GLN A O 1
ATOM 680 N N . ASP A 1 81 ? -11.957 3.004 18.582 1.00 94.12 81 ASP A N 1
ATOM 681 C CA . ASP A 1 81 ? -11.264 2.295 19.683 1.00 94.12 81 ASP A CA 1
ATOM 682 C C . ASP A 1 81 ? -10.005 1.529 19.214 1.00 94.12 81 ASP A C 1
ATOM 684 O O . ASP A 1 81 ? -9.615 0.487 19.744 1.00 94.12 81 ASP A O 1
ATOM 688 N N . CYS A 1 82 ? -9.348 2.052 18.175 1.00 94.06 82 CYS A N 1
ATOM 689 C CA . CYS A 1 82 ? -8.175 1.443 17.565 1.00 94.06 82 CYS A CA 1
ATOM 690 C C . CYS A 1 82 ? -6.915 2.258 17.860 1.00 94.06 82 CYS A C 1
ATOM 692 O O . CYS A 1 82 ? -6.879 3.485 17.711 1.00 94.06 82 CYS A O 1
ATOM 694 N N . LYS A 1 83 ? -5.830 1.578 18.244 1.00 94.31 83 LYS A N 1
ATOM 695 C CA . LYS A 1 83 ? -4.530 2.237 18.395 1.00 94.31 83 LYS A CA 1
ATOM 696 C C . LYS A 1 83 ? -3.985 2.624 17.024 1.00 94.31 83 LYS A C 1
ATOM 698 O O . LYS A 1 83 ? -4.177 1.923 16.035 1.00 94.31 83 LYS A O 1
ATOM 703 N N . TYR A 1 84 ? -3.238 3.719 16.978 1.00 95.00 84 TYR A N 1
ATOM 704 C CA . TYR A 1 84 ? -2.602 4.197 15.758 1.00 95.00 84 TYR A CA 1
ATOM 705 C C . TYR A 1 84 ? -1.101 4.361 15.968 1.00 95.00 84 TYR A C 1
ATOM 707 O O . TYR A 1 84 ? -0.669 5.057 16.890 1.00 95.00 84 TYR A O 1
ATOM 715 N N . LEU A 1 85 ? -0.309 3.773 15.077 1.00 93.81 85 LEU A N 1
ATOM 716 C CA . LEU A 1 85 ? 1.133 3.961 15.024 1.00 93.81 85 LEU A CA 1
ATOM 717 C C . LEU A 1 85 ? 1.562 4.276 13.595 1.00 93.81 85 LEU A C 1
ATOM 719 O O . LEU A 1 85 ? 1.116 3.629 12.655 1.00 93.81 85 LEU A O 1
ATOM 723 N N . LYS A 1 86 ? 2.472 5.236 13.430 1.00 94.75 86 LYS A N 1
ATOM 724 C CA . LYS A 1 86 ? 3.056 5.562 12.128 1.00 94.75 86 LYS A CA 1
ATOM 725 C C . LYS A 1 86 ? 4.527 5.170 12.092 1.00 94.75 86 LYS A C 1
ATOM 727 O O . LYS A 1 86 ? 5.283 5.572 12.972 1.00 94.75 86 LYS A O 1
ATOM 732 N N . ILE A 1 87 ? 4.922 4.429 11.062 1.00 92.12 87 ILE A N 1
ATOM 733 C CA . ILE A 1 87 ? 6.319 4.120 10.740 1.00 92.12 87 ILE A CA 1
ATOM 734 C C . ILE A 1 87 ? 6.566 4.670 9.339 1.00 92.12 87 ILE A C 1
ATOM 736 O O . ILE A 1 87 ? 6.083 4.128 8.354 1.00 92.12 87 ILE A O 1
ATOM 740 N N . GLU A 1 88 ? 7.271 5.791 9.230 1.00 93.31 88 GLU A N 1
ATOM 741 C CA . GLU A 1 88 ? 7.365 6.518 7.961 1.00 93.31 88 GLU A CA 1
ATOM 742 C C . GLU A 1 88 ? 8.301 5.829 6.957 1.00 93.31 88 GLU A C 1
ATOM 744 O O . GLU A 1 88 ? 9.485 6.151 6.865 1.00 93.31 88 GLU A O 1
ATOM 749 N N . CYS A 1 89 ? 7.772 4.905 6.154 1.00 86.88 89 CYS A N 1
ATOM 750 C CA . CYS A 1 89 ? 8.533 4.247 5.096 1.00 86.88 89 CYS A CA 1
ATOM 751 C C . CYS A 1 89 ? 8.528 5.086 3.809 1.00 86.88 89 CYS A C 1
ATOM 753 O O . CYS A 1 89 ? 7.499 5.610 3.357 1.00 86.88 89 CYS A O 1
ATOM 755 N N . LYS A 1 90 ? 9.694 5.202 3.168 1.00 79.50 90 LYS A N 1
ATOM 756 C CA . LYS A 1 90 ? 9.841 5.935 1.909 1.00 79.50 90 LYS A CA 1
ATOM 757 C C . LYS A 1 90 ? 9.395 5.055 0.735 1.00 79.50 90 LYS A C 1
ATOM 759 O O . LYS A 1 90 ? 10.171 4.318 0.139 1.00 79.50 90 LYS A O 1
ATOM 764 N N . GLY A 1 91 ? 8.106 5.127 0.407 1.00 68.31 91 GLY A N 1
ATOM 765 C CA . GLY A 1 91 ? 7.526 4.345 -0.687 1.00 68.31 91 GLY A CA 1
ATOM 766 C C . GLY A 1 91 ? 8.178 4.612 -2.054 1.00 68.31 91 GLY A C 1
ATOM 767 O O . GLY A 1 91 ? 8.671 5.704 -2.318 1.00 68.31 91 GLY A O 1
ATOM 768 N N . ASN A 1 92 ? 8.111 3.619 -2.947 1.00 64.38 92 ASN A N 1
ATOM 769 C CA . ASN A 1 92 ? 8.613 3.621 -4.334 1.00 64.38 92 ASN A CA 1
ATOM 770 C C . ASN A 1 92 ? 10.135 3.762 -4.546 1.00 64.38 92 ASN A C 1
ATOM 772 O O . ASN A 1 92 ? 10.572 3.462 -5.655 1.00 64.38 92 ASN A O 1
ATOM 776 N N . GLU A 1 93 ? 10.925 4.174 -3.553 1.00 64.00 93 GLU A N 1
ATOM 777 C CA . GLU A 1 93 ? 12.355 4.478 -3.744 1.00 64.00 93 GLU A CA 1
ATOM 778 C C . GLU A 1 93 ? 13.288 3.651 -2.852 1.00 64.00 93 GLU A C 1
ATOM 780 O O . GLU A 1 93 ? 14.378 3.315 -3.302 1.00 64.00 93 GLU A O 1
ATOM 785 N N . GLU A 1 94 ? 12.883 3.286 -1.628 1.00 76.88 94 GLU A N 1
ATOM 786 C CA . GLU A 1 94 ? 13.781 2.645 -0.656 1.00 76.88 94 GLU A CA 1
ATOM 787 C C . GLU A 1 94 ? 13.084 1.536 0.144 1.00 76.88 94 GLU A C 1
ATOM 789 O O . GLU A 1 94 ? 11.923 1.656 0.540 1.00 76.88 94 GLU A O 1
ATOM 794 N N . ARG A 1 95 ? 13.826 0.454 0.401 1.00 84.25 95 ARG A N 1
ATOM 795 C CA . ARG A 1 95 ? 13.437 -0.634 1.308 1.00 84.25 95 ARG A CA 1
ATOM 796 C C . ARG A 1 95 ? 13.391 -0.156 2.770 1.00 84.25 95 ARG A C 1
ATOM 798 O O . ARG A 1 95 ? 14.143 0.757 3.116 1.00 84.25 95 ARG A O 1
ATOM 805 N N . PRO A 1 96 ? 12.565 -0.765 3.641 1.00 88.69 96 PRO A N 1
ATOM 806 C CA . PRO A 1 96 ? 12.565 -0.435 5.063 1.00 88.69 96 PRO A CA 1
ATOM 807 C C . PRO A 1 96 ? 13.953 -0.587 5.706 1.00 88.69 96 PRO A C 1
ATOM 809 O O . PRO A 1 96 ? 14.672 -1.570 5.471 1.00 88.69 96 PRO A O 1
ATOM 812 N N . THR A 1 97 ? 14.334 0.381 6.539 1.00 90.25 97 THR A N 1
ATOM 813 C CA . THR A 1 97 ? 15.597 0.335 7.289 1.00 90.25 97 THR A CA 1
ATOM 814 C C . THR A 1 97 ? 15.535 -0.724 8.387 1.00 90.25 97 THR A C 1
ATOM 816 O O . THR A 1 97 ? 14.456 -1.117 8.832 1.00 90.25 97 THR A O 1
ATOM 819 N N . SER A 1 98 ? 16.691 -1.190 8.867 1.00 86.56 98 SER A N 1
ATOM 820 C CA . SER A 1 98 ? 16.738 -2.126 9.999 1.00 86.56 98 SER A CA 1
ATOM 821 C C . SER A 1 98 ? 16.043 -1.566 11.242 1.00 86.56 98 SER A C 1
ATOM 823 O O . SER A 1 98 ? 15.384 -2.312 11.951 1.00 86.56 98 SER A O 1
ATOM 825 N N . GLU A 1 99 ? 16.110 -0.253 11.474 1.00 89.56 99 GLU A N 1
ATOM 826 C CA . GLU A 1 99 ? 15.406 0.416 12.576 1.00 89.56 99 GLU A CA 1
ATOM 827 C C . GLU A 1 99 ? 13.883 0.350 12.420 1.00 89.56 99 GLU A C 1
ATOM 829 O O . GLU A 1 99 ? 13.185 0.019 13.374 1.00 89.56 99 GLU A O 1
ATOM 834 N N . GLN A 1 100 ? 13.362 0.6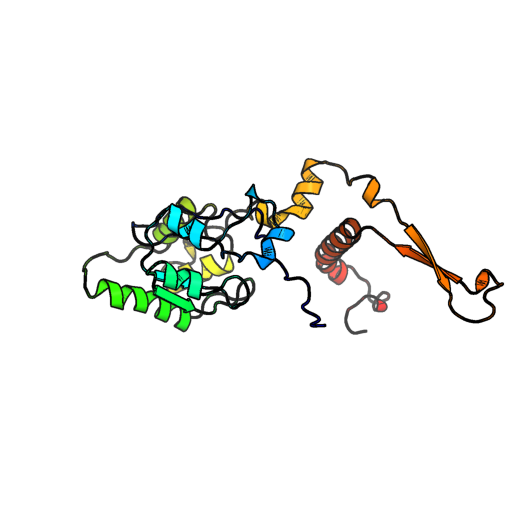02 11.215 1.00 89.88 100 GLN A N 1
ATOM 835 C CA . GLN A 1 100 ? 11.926 0.502 10.927 1.00 89.88 100 GLN A CA 1
ATOM 836 C C . GLN A 1 100 ? 11.421 -0.932 11.087 1.00 89.88 100 GLN A C 1
ATOM 838 O O . GLN A 1 100 ? 10.356 -1.155 11.661 1.00 89.88 100 GLN A O 1
ATOM 843 N N . VAL A 1 101 ? 12.202 -1.905 10.612 1.00 84.81 101 VAL A N 1
ATOM 844 C CA . VAL A 1 101 ? 11.882 -3.327 10.769 1.00 84.81 101 VAL A CA 1
ATOM 845 C C . VAL A 1 101 ? 11.936 -3.734 12.242 1.00 84.81 101 VAL A C 1
ATOM 847 O O . VAL A 1 101 ? 11.014 -4.385 12.725 1.00 84.81 101 VAL A O 1
ATOM 850 N N . ASN A 1 102 ? 12.951 -3.298 12.987 1.00 82.19 102 ASN A N 1
ATOM 851 C CA . ASN A 1 102 ? 13.067 -3.577 14.417 1.00 82.19 102 ASN A CA 1
ATOM 852 C C . ASN A 1 102 ? 11.921 -2.952 15.212 1.00 82.19 102 ASN A C 1
ATOM 854 O O . ASN A 1 102 ? 11.368 -3.618 16.081 1.00 82.19 102 ASN A O 1
ATOM 858 N N . LEU A 1 103 ? 11.512 -1.723 14.889 1.00 84.44 103 LEU A N 1
ATOM 859 C CA . LEU A 1 103 ? 10.341 -1.093 15.493 1.00 84.44 103 LEU A CA 1
ATOM 860 C C . LEU A 1 103 ? 9.076 -1.912 15.208 1.00 84.44 103 LEU A C 1
ATOM 862 O O . LEU A 1 103 ? 8.308 -2.188 16.126 1.00 84.44 103 LEU A O 1
ATOM 866 N N . PHE A 1 104 ? 8.892 -2.365 13.963 1.00 82.88 104 PHE A N 1
ATOM 867 C CA . PHE A 1 104 ? 7.767 -3.222 13.593 1.00 82.88 104 PHE A CA 1
ATOM 868 C C . PHE A 1 104 ? 7.747 -4.534 14.398 1.00 82.88 104 PHE A C 1
ATOM 870 O O . PHE A 1 104 ? 6.716 -4.929 14.943 1.00 82.88 104 PHE A O 1
ATOM 877 N N . ILE A 1 105 ? 8.904 -5.185 14.532 1.00 74.56 105 ILE A N 1
ATOM 878 C CA . ILE A 1 105 ? 9.064 -6.423 15.304 1.00 74.56 105 ILE A CA 1
ATOM 879 C C . ILE 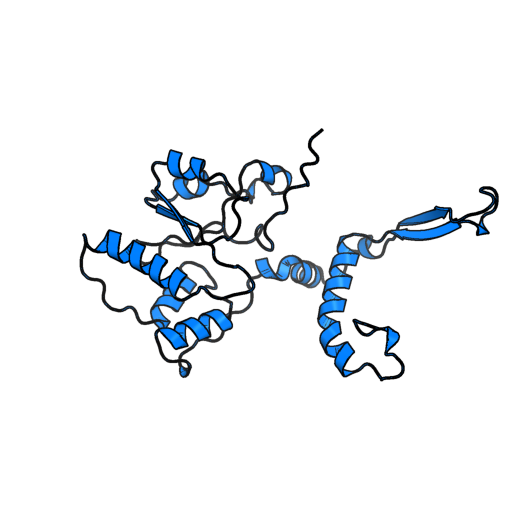A 1 105 ? 8.828 -6.179 16.801 1.00 74.56 105 ILE A C 1
ATOM 881 O O . ILE A 1 105 ? 8.170 -6.986 17.456 1.00 74.56 105 ILE A O 1
ATOM 885 N N . GLN A 1 106 ? 9.317 -5.069 17.357 1.00 71.88 106 GLN A N 1
ATOM 886 C CA . GLN A 1 106 ? 9.146 -4.729 18.772 1.00 71.88 106 GLN A CA 1
ATOM 887 C C . GLN A 1 106 ? 7.682 -4.502 19.150 1.00 71.88 106 GLN A C 1
ATOM 889 O O . GLN A 1 106 ? 7.290 -4.880 20.251 1.00 71.88 106 GLN A O 1
ATOM 894 N N . ILE A 1 107 ? 6.851 -3.968 18.247 1.00 69.81 107 ILE A N 1
ATOM 895 C CA . ILE A 1 107 ? 5.395 -3.880 18.466 1.00 69.81 107 ILE A CA 1
ATOM 896 C C . ILE A 1 107 ? 4.818 -5.275 18.693 1.00 69.81 107 ILE A C 1
ATOM 898 O O . ILE A 1 107 ? 4.036 -5.475 19.622 1.00 69.81 107 ILE A O 1
ATOM 902 N N . LYS A 1 108 ? 5.239 -6.251 17.873 1.00 55.56 108 LYS A N 1
ATOM 903 C CA . LYS A 1 108 ? 4.848 -7.649 18.044 1.00 55.56 108 LYS A CA 1
ATOM 904 C C . LYS A 1 108 ? 5.357 -8.165 19.388 1.00 55.56 108 LYS A C 1
ATOM 906 O O . LYS A 1 108 ? 4.555 -8.633 20.175 1.00 55.56 108 LYS A O 1
ATOM 911 N N . ILE A 1 109 ? 6.641 -8.025 19.715 1.00 51.12 109 ILE A N 1
ATOM 912 C CA . ILE A 1 109 ? 7.190 -8.549 20.981 1.00 51.12 109 ILE A CA 1
ATOM 913 C C . ILE A 1 109 ? 6.511 -7.917 22.208 1.00 51.12 109 ILE A C 1
ATOM 915 O O . ILE A 1 109 ? 6.211 -8.631 23.154 1.00 51.12 109 ILE A O 1
ATOM 919 N N . GLY A 1 110 ? 6.180 -6.625 22.188 1.00 46.41 110 GLY A N 1
ATOM 920 C CA . GLY A 1 110 ? 5.444 -5.977 23.279 1.00 46.41 110 GLY A CA 1
ATOM 921 C C . GLY A 1 110 ? 4.008 -6.491 23.446 1.00 46.41 110 GLY A C 1
ATOM 922 O O . GLY A 1 110 ? 3.524 -6.588 24.570 1.00 46.41 110 GLY A O 1
ATOM 923 N N . MET A 1 111 ? 3.338 -6.865 22.349 1.00 48.59 111 MET A N 1
ATOM 924 C CA . MET A 1 111 ? 1.985 -7.444 22.369 1.00 48.59 111 MET A CA 1
ATOM 925 C C . MET A 1 111 ? 1.994 -8.961 22.659 1.00 48.59 111 MET A C 1
ATOM 927 O O . MET A 1 111 ? 1.060 -9.479 23.264 1.00 48.59 111 MET A O 1
ATOM 931 N N . TYR A 1 112 ? 3.067 -9.659 22.266 1.00 44.09 112 TYR A N 1
ATOM 932 C CA . TYR A 1 112 ? 3.276 -11.112 22.379 1.00 44.09 112 TYR A CA 1
ATOM 933 C C . TYR A 1 112 ? 4.090 -11.548 23.602 1.00 44.09 112 TYR A C 1
ATOM 935 O O . TYR A 1 112 ? 4.080 -12.728 23.935 1.00 44.09 112 TYR A O 1
ATOM 943 N N . ALA A 1 113 ? 4.729 -10.637 24.342 1.00 36.19 113 ALA A N 1
ATOM 944 C CA . ALA A 1 113 ? 5.274 -10.949 25.668 1.00 36.19 113 ALA A CA 1
ATOM 945 C C . ALA A 1 113 ? 4.177 -11.453 26.633 1.00 36.19 113 ALA A C 1
ATOM 947 O O . ALA A 1 113 ? 4.485 -12.065 27.650 1.00 36.19 113 ALA A O 1
ATOM 948 N N . PHE A 1 114 ? 2.903 -11.240 26.283 1.00 34.19 114 PHE A N 1
ATOM 949 C CA . PHE A 1 114 ? 1.729 -11.747 26.988 1.00 34.19 114 PHE A CA 1
ATOM 950 C C . PHE A 1 114 ? 1.211 -13.114 26.481 1.00 34.19 114 PHE A C 1
ATOM 952 O O . PHE A 1 114 ? 0.449 -13.760 27.193 1.00 34.19 114 PHE A O 1
ATOM 959 N N . TYR A 1 115 ? 1.619 -13.584 25.291 1.00 37.06 115 TYR A N 1
ATOM 960 C CA . TYR A 1 115 ? 1.125 -14.824 24.667 1.00 37.06 115 TYR A CA 1
ATOM 961 C C . TYR A 1 115 ? 2.250 -15.525 23.873 1.00 37.06 115 TYR A C 1
ATOM 963 O O . TYR A 1 115 ? 2.628 -15.105 22.782 1.00 37.06 115 TYR A O 1
ATOM 971 N N . LEU A 1 116 ? 2.819 -16.587 24.448 1.00 37.78 116 LEU A N 1
ATOM 972 C CA . LEU A 1 116 ? 3.967 -17.349 23.931 1.00 37.78 116 LEU A CA 1
ATOM 973 C C . LEU A 1 116 ? 3.696 -18.137 22.621 1.00 37.78 116 LEU A C 1
ATOM 975 O O . LEU A 1 116 ? 2.561 -18.482 22.317 1.00 37.78 116 LEU A O 1
ATOM 979 N N . ASN A 1 117 ? 4.799 -18.549 21.966 1.00 38.47 117 ASN A N 1
ATOM 980 C CA . ASN A 1 117 ? 4.961 -19.671 21.012 1.00 38.47 117 ASN A CA 1
ATOM 981 C C . ASN A 1 117 ? 4.380 -19.556 19.585 1.00 38.47 117 ASN A C 1
ATOM 983 O O . ASN A 1 117 ? 3.437 -20.252 19.229 1.00 38.47 117 ASN A O 1
ATOM 987 N N . TYR A 1 118 ? 5.077 -18.834 18.701 1.00 43.16 118 TYR A N 1
ATOM 988 C CA . TYR A 1 118 ? 5.122 -19.198 17.277 1.00 43.16 118 TYR A CA 1
ATOM 989 C C . TYR A 1 118 ? 6.582 -19.234 16.831 1.00 43.16 118 TYR A C 1
ATOM 991 O O . TYR A 1 118 ? 7.296 -18.238 16.955 1.00 43.16 118 TYR A O 1
ATOM 999 N N . GLY A 1 119 ? 7.033 -20.409 16.389 1.00 51.53 119 GLY A N 1
ATOM 1000 C CA . GLY A 1 119 ? 8.399 -20.656 15.934 1.00 51.53 119 GLY A CA 1
ATOM 1001 C C . GLY A 1 119 ? 8.823 -19.766 14.761 1.00 51.53 119 GLY A C 1
ATOM 1002 O O . GLY A 1 119 ? 8.030 -19.025 14.181 1.00 51.53 119 GLY A O 1
ATOM 1003 N N . TYR A 1 120 ? 10.108 -19.836 14.421 1.00 57.53 120 TYR A N 1
ATOM 1004 C CA . TYR A 1 120 ? 10.698 -19.083 13.316 1.00 57.53 120 TYR A CA 1
ATOM 1005 C C . TYR A 1 120 ? 10.042 -19.492 11.983 1.00 57.53 120 TYR A C 1
ATOM 1007 O O . TYR A 1 120 ? 10.264 -20.599 11.495 1.00 57.53 120 TYR A O 1
ATOM 1015 N N . VAL A 1 121 ? 9.206 -18.625 11.400 1.00 65.50 121 VAL A N 1
ATOM 1016 C CA . VAL A 1 121 ? 8.656 -18.835 10.050 1.00 65.50 121 VAL A CA 1
ATOM 1017 C C . VAL A 1 121 ? 9.772 -18.554 9.048 1.00 65.50 121 VAL A C 1
ATOM 1019 O O . VAL A 1 121 ? 10.342 -17.462 9.058 1.00 65.50 121 VAL A O 1
ATOM 1022 N N . ARG A 1 122 ? 10.100 -19.528 8.192 1.00 76.94 122 ARG A N 1
ATOM 1023 C CA . ARG A 1 122 ? 11.091 -19.330 7.124 1.00 76.94 122 ARG A CA 1
ATOM 1024 C C . ARG A 1 122 ? 10.616 -18.249 6.147 1.00 76.94 122 ARG A C 1
ATOM 1026 O O . ARG A 1 122 ? 9.420 -18.121 5.881 1.00 76.94 122 ARG A O 1
ATOM 1033 N N . VAL A 1 123 ? 11.557 -17.464 5.622 1.00 83.06 123 VAL A N 1
ATOM 1034 C CA . VAL A 1 123 ? 11.257 -16.296 4.777 1.00 83.06 123 VAL A CA 1
ATOM 1035 C C . VAL A 1 123 ? 10.510 -16.657 3.490 1.00 83.06 123 VAL A C 1
ATOM 1037 O O . VAL A 1 123 ? 9.624 -15.913 3.082 1.00 83.06 123 VAL A O 1
ATOM 1040 N N . ASP A 1 124 ? 10.790 -17.816 2.899 1.00 80.69 124 ASP A N 1
ATOM 1041 C CA . ASP A 1 124 ? 10.093 -18.333 1.718 1.00 80.69 124 ASP A CA 1
ATOM 1042 C C . ASP A 1 124 ? 8.609 -18.588 2.002 1.00 80.69 124 ASP A C 1
ATOM 1044 O O . ASP A 1 124 ? 7.742 -18.110 1.270 1.00 80.69 124 ASP A O 1
ATOM 1048 N N . ILE A 1 125 ? 8.307 -19.241 3.125 1.00 80.19 125 ILE A N 1
ATOM 1049 C CA . ILE A 1 125 ? 6.934 -19.480 3.576 1.00 80.19 125 ILE A CA 1
ATOM 1050 C C . ILE A 1 125 ? 6.230 -18.158 3.898 1.00 80.19 125 ILE A C 1
ATOM 1052 O O . ILE A 1 125 ? 5.079 -17.966 3.518 1.00 80.19 125 ILE A O 1
ATOM 1056 N N . ALA A 1 126 ? 6.913 -17.219 4.560 1.00 83.94 126 ALA A N 1
ATOM 1057 C CA . ALA A 1 126 ? 6.337 -15.914 4.879 1.00 83.94 126 ALA A CA 1
ATOM 1058 C C . ALA A 1 126 ? 5.985 -15.106 3.617 1.00 83.94 126 ALA A C 1
ATOM 1060 O O . ALA A 1 126 ? 4.914 -14.498 3.553 1.00 83.94 126 ALA A O 1
ATOM 1061 N N . VAL A 1 127 ? 6.861 -15.118 2.606 1.00 87.25 127 VAL A N 1
ATOM 1062 C CA . VAL A 1 127 ? 6.614 -14.473 1.308 1.00 87.25 127 VAL A CA 1
ATOM 1063 C C . VAL A 1 127 ? 5.439 -15.132 0.590 1.00 87.25 127 VAL A C 1
ATOM 1065 O O . VAL A 1 127 ? 4.588 -14.413 0.066 1.00 87.25 127 VAL A O 1
ATOM 1068 N N . GLN A 1 128 ? 5.344 -16.464 0.617 1.00 88.44 128 GLN A N 1
ATOM 1069 C CA . GLN A 1 128 ? 4.232 -17.186 0.000 1.00 88.44 128 GLN A CA 1
ATOM 1070 C C . GLN A 1 128 ? 2.894 -16.875 0.683 1.00 88.44 128 GLN A C 1
ATOM 1072 O O . GLN A 1 128 ? 1.950 -16.482 0.007 1.00 88.44 128 GLN A O 1
ATOM 1077 N N . ILE A 1 129 ? 2.830 -16.938 2.017 1.00 84.12 129 ILE A N 1
ATOM 1078 C CA . ILE A 1 129 ? 1.618 -16.600 2.782 1.00 84.12 129 ILE A CA 1
ATOM 1079 C C . ILE A 1 129 ? 1.159 -15.171 2.468 1.00 84.12 129 ILE A C 1
ATOM 1081 O O . ILE A 1 129 ? -0.032 -14.922 2.284 1.00 84.12 129 ILE A O 1
ATOM 1085 N N . PHE A 1 130 ? 2.093 -14.217 2.390 1.00 89.50 130 PHE A N 1
ATOM 1086 C CA . PHE A 1 130 ? 1.755 -12.842 2.024 1.00 89.50 130 PHE A CA 1
ATOM 1087 C C . PHE A 1 130 ? 1.267 -12.732 0.573 1.00 89.50 130 PHE A C 1
ATOM 1089 O O . PHE A 1 130 ? 0.358 -11.953 0.294 1.00 89.50 130 PHE A O 1
ATOM 1096 N N . SER A 1 131 ? 1.861 -13.494 -0.348 1.00 93.44 131 SER A N 1
ATOM 1097 C CA . SER A 1 131 ? 1.434 -13.550 -1.747 1.00 93.44 131 SER A CA 1
ATOM 1098 C C . SER A 1 131 ? 0.006 -14.063 -1.885 1.00 93.44 131 SER A C 1
ATOM 1100 O O . SER A 1 131 ? -0.787 -13.441 -2.588 1.00 93.44 131 SER A O 1
ATOM 1102 N N . ASP A 1 132 ? -0.337 -15.132 -1.169 1.00 90.81 132 ASP A N 1
ATOM 1103 C CA . ASP A 1 132 ? -1.669 -15.736 -1.209 1.00 90.81 132 ASP A CA 1
ATOM 1104 C C . ASP A 1 132 ? -2.717 -14.815 -0.578 1.00 90.81 132 ASP A C 1
ATOM 1106 O O . ASP A 1 132 ? -3.771 -14.584 -1.164 1.00 90.81 132 ASP A O 1
ATOM 1110 N N . ALA A 1 133 ? -2.399 -14.210 0.572 1.00 87.69 133 ALA A N 1
ATOM 1111 C CA . ALA A 1 133 ? -3.306 -13.291 1.256 1.00 87.69 133 ALA A CA 1
ATOM 1112 C C . ALA A 1 133 ? -3.441 -11.931 0.552 1.00 87.69 133 ALA A C 1
ATOM 1114 O O . ALA A 1 133 ? -4.413 -11.199 0.748 1.00 87.69 133 ALA A O 1
ATOM 1115 N N . ARG A 1 134 ? -2.452 -11.525 -0.249 1.00 94.00 134 ARG A N 1
ATOM 1116 C CA . ARG A 1 134 ? -2.464 -10.233 -0.941 1.00 94.00 134 ARG A CA 1
ATOM 1117 C C . ARG A 1 134 ? -1.851 -10.340 -2.337 1.00 94.00 134 ARG A C 1
ATOM 1119 O O . ARG A 1 134 ? -0.788 -9.756 -2.566 1.00 94.00 134 ARG A O 1
ATOM 1126 N N . PRO A 1 135 ? -2.521 -10.994 -3.301 1.00 94.44 135 PRO A N 1
ATOM 1127 C CA . PRO A 1 135 ? -1.950 -11.222 -4.624 1.00 94.44 135 PRO A CA 1
ATOM 1128 C C . PRO A 1 135 ? -1.561 -9.91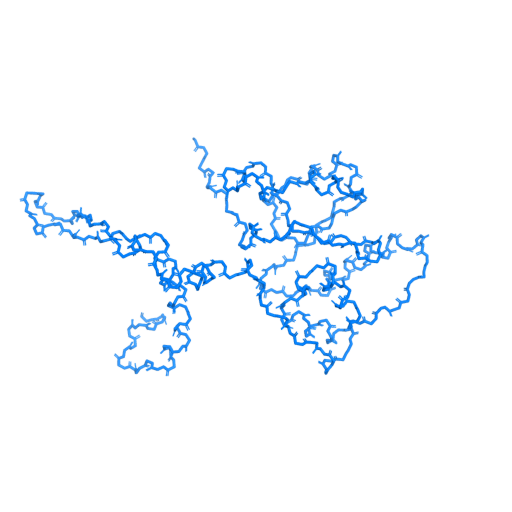9 -5.351 1.00 94.44 135 PRO A C 1
ATOM 1130 O O . PRO A 1 135 ? -2.300 -8.927 -5.289 1.00 94.44 135 PRO A O 1
ATOM 1133 N N . PRO A 1 136 ? -0.411 -9.883 -6.054 1.00 94.75 136 PRO A N 1
ATOM 1134 C CA . PRO A 1 136 ? 0.559 -10.970 -6.260 1.00 94.75 136 PRO A CA 1
ATOM 1135 C C . PRO A 1 136 ? 1.665 -11.026 -5.180 1.00 94.75 136 PRO A C 1
ATOM 1137 O O . PRO A 1 136 ? 2.756 -11.519 -5.434 1.00 94.75 136 PRO A O 1
ATOM 1140 N N . GLY A 1 137 ? 1.450 -10.426 -4.011 1.00 93.88 137 GLY A N 1
ATOM 1141 C CA . GLY A 1 137 ? 2.450 -10.301 -2.958 1.00 93.88 137 GLY A CA 1
ATOM 1142 C C . GLY A 1 137 ? 3.461 -9.186 -3.212 1.00 93.88 137 GLY A C 1
ATOM 1143 O O . GLY A 1 137 ? 3.144 -8.111 -3.734 1.00 93.88 137 GLY A O 1
ATOM 1144 N N . ILE A 1 138 ? 4.706 -9.422 -2.798 1.00 90.94 138 ILE A N 1
ATOM 1145 C CA . ILE A 1 138 ? 5.810 -8.477 -2.983 1.00 90.94 138 ILE A CA 1
ATOM 1146 C C . ILE A 1 138 ? 6.300 -8.577 -4.432 1.00 90.94 138 ILE A C 1
ATOM 1148 O O . ILE A 1 138 ? 7.034 -9.484 -4.797 1.00 90.94 138 ILE A O 1
ATOM 1152 N N . TYR A 1 139 ? 5.928 -7.604 -5.262 1.00 92.25 139 TYR A N 1
ATOM 1153 C CA . TYR A 1 139 ? 6.282 -7.560 -6.690 1.00 92.25 139 TYR A CA 1
ATOM 1154 C C . TYR A 1 139 ? 7.565 -6.767 -7.004 1.00 92.25 139 TYR A C 1
ATOM 1156 O O . TYR A 1 139 ? 7.861 -6.472 -8.162 1.00 92.25 139 TYR A O 1
ATOM 1164 N N . LYS A 1 140 ? 8.322 -6.361 -5.979 1.00 89.19 140 LYS A N 1
ATOM 1165 C CA . LYS A 1 140 ? 9.583 -5.620 -6.119 1.00 89.19 140 LYS A CA 1
ATOM 1166 C C . LYS A 1 140 ? 10.758 -6.564 -5.855 1.00 89.19 140 LYS A C 1
ATOM 1168 O O . LYS A 1 140 ? 10.929 -7.006 -4.723 1.00 89.19 140 LYS A O 1
ATOM 1173 N N . ALA A 1 141 ? 11.559 -6.851 -6.882 1.00 91.62 141 ALA A N 1
ATOM 1174 C CA . ALA A 1 141 ? 12.698 -7.771 -6.780 1.00 91.62 141 ALA A CA 1
ATOM 1175 C C . ALA A 1 141 ? 13.702 -7.343 -5.697 1.00 91.62 141 ALA A C 1
ATOM 1177 O O . ALA A 1 141 ? 14.079 -8.153 -4.861 1.00 91.62 141 ALA A O 1
ATOM 1178 N N . ASP A 1 142 ? 14.010 -6.045 -5.616 1.00 91.25 142 ASP A N 1
ATOM 1179 C CA . ASP A 1 142 ? 14.897 -5.461 -4.602 1.00 91.25 142 ASP A CA 1
ATOM 1180 C C . ASP A 1 142 ? 14.415 -5.696 -3.159 1.00 91.25 142 ASP A C 1
ATOM 1182 O O . ASP A 1 142 ? 15.219 -5.725 -2.229 1.00 91.25 142 ASP A O 1
ATOM 1186 N N . TYR A 1 143 ? 13.105 -5.862 -2.952 1.00 91.00 143 TYR A N 1
ATOM 1187 C CA . TYR A 1 143 ? 12.542 -6.148 -1.629 1.00 91.00 143 TYR A CA 1
ATOM 1188 C C . TYR A 1 143 ? 12.635 -7.635 -1.296 1.00 91.00 143 TYR A C 1
ATOM 1190 O O . TYR A 1 143 ? 12.931 -7.980 -0.155 1.00 91.00 143 TYR A O 1
ATOM 1198 N N . LEU A 1 144 ? 12.391 -8.506 -2.278 1.00 91.44 144 LEU A N 1
ATOM 1199 C CA . LEU A 1 144 ? 12.558 -9.949 -2.112 1.00 91.44 144 LEU A CA 1
ATOM 1200 C C . LEU A 1 144 ? 14.027 -10.279 -1.828 1.00 91.44 144 LEU A C 1
ATOM 1202 O O . LEU A 1 144 ? 14.324 -10.919 -0.826 1.00 91.44 144 LEU A O 1
ATOM 1206 N N . GLU A 1 145 ? 14.952 -9.741 -2.621 1.00 93.00 145 GLU A N 1
ATOM 1207 C CA . GLU A 1 145 ? 16.393 -9.922 -2.419 1.00 93.00 145 GLU A CA 1
ATOM 1208 C C . GLU A 1 145 ? 16.840 -9.464 -1.023 1.00 93.00 145 GLU A C 1
ATOM 1210 O O . GLU A 1 145 ? 17.589 -10.168 -0.347 1.00 93.00 145 GLU A O 1
ATOM 1215 N N . ASP A 1 146 ? 16.352 -8.313 -0.546 1.00 89.62 146 ASP A N 1
ATOM 1216 C CA . ASP A 1 146 ? 16.655 -7.820 0.801 1.00 89.62 146 ASP A CA 1
ATOM 1217 C C . ASP A 1 146 ? 16.120 -8.747 1.901 1.00 89.62 146 ASP A C 1
ATOM 1219 O O . ASP A 1 146 ? 16.833 -9.016 2.867 1.00 89.62 146 ASP A O 1
ATOM 1223 N N . LEU A 1 147 ? 14.898 -9.268 1.757 1.00 87.50 147 LEU A N 1
ATOM 1224 C CA . LEU A 1 147 ? 14.323 -10.215 2.714 1.00 87.50 147 LEU A CA 1
ATOM 1225 C C . LEU A 1 147 ? 15.136 -11.508 2.785 1.00 87.50 147 LEU A C 1
ATOM 1227 O O . LEU A 1 147 ? 15.474 -11.953 3.882 1.00 87.50 147 LEU A O 1
ATOM 1231 N N . PHE A 1 148 ? 15.483 -12.088 1.638 1.00 89.69 148 PHE A N 1
ATOM 1232 C CA . PHE A 1 148 ? 16.256 -13.327 1.588 1.00 89.69 148 PHE A CA 1
ATOM 1233 C C . PHE A 1 148 ? 17.708 -13.116 2.027 1.00 89.69 148 PHE A C 1
ATOM 1235 O O . PHE A 1 148 ? 18.253 -13.977 2.704 1.00 89.69 148 PHE A O 1
ATOM 1242 N N . THR A 1 149 ? 18.298 -11.944 1.777 1.00 90.56 149 THR A N 1
ATOM 1243 C CA . THR A 1 149 ? 19.618 -11.579 2.324 1.00 90.56 149 THR A CA 1
ATOM 1244 C C . THR A 1 149 ? 19.600 -11.490 3.854 1.00 90.56 149 THR A C 1
ATOM 1246 O O . THR A 1 149 ? 20.573 -11.857 4.508 1.00 90.56 149 THR A O 1
ATOM 1249 N N . ARG A 1 150 ? 18.515 -10.975 4.450 1.00 84.50 150 ARG A N 1
ATOM 1250 C CA . ARG A 1 150 ? 18.419 -10.767 5.906 1.00 84.50 150 ARG A CA 1
ATOM 1251 C C . ARG A 1 150 ? 17.978 -12.011 6.679 1.00 84.50 150 ARG A C 1
ATOM 1253 O O . ARG A 1 150 ? 18.383 -12.169 7.828 1.00 84.50 150 ARG A O 1
ATOM 1260 N N . TYR A 1 151 ? 17.113 -12.836 6.092 1.00 84.06 151 TYR A N 1
ATOM 1261 C CA . TYR A 1 151 ? 16.354 -13.866 6.816 1.00 84.06 151 TYR A CA 1
ATOM 1262 C C . TYR A 1 151 ? 16.389 -15.258 6.161 1.00 84.06 151 TYR A C 1
ATOM 1264 O O . TYR A 1 151 ? 15.691 -16.160 6.625 1.00 84.06 151 TYR A O 1
ATOM 1272 N N . GLY A 1 152 ? 17.162 -15.456 5.089 1.00 86.38 152 GLY A N 1
ATOM 1273 C CA . GLY A 1 152 ? 17.232 -16.731 4.373 1.00 86.38 152 GLY A CA 1
ATOM 1274 C C . GLY A 1 152 ? 18.478 -16.882 3.501 1.00 86.38 152 GLY A C 1
ATOM 1275 O O . GLY A 1 152 ? 19.566 -16.462 3.886 1.00 86.38 152 GLY A O 1
ATOM 1276 N N . CYS A 1 153 ? 18.300 -17.522 2.344 1.00 87.12 153 CYS A N 1
ATOM 1277 C CA . CYS A 1 153 ? 19.338 -17.801 1.352 1.00 87.12 153 CYS A CA 1
ATOM 1278 C C . CYS A 1 153 ? 19.013 -17.027 0.068 1.00 87.12 153 CYS A C 1
ATOM 1280 O O . CYS A 1 153 ? 17.901 -17.150 -0.440 1.00 87.12 153 CYS A O 1
ATOM 1282 N N . ILE A 1 154 ? 19.933 -16.225 -0.470 1.00 90.06 154 ILE A N 1
ATOM 1283 C CA . ILE A 1 154 ? 19.641 -15.408 -1.665 1.00 90.06 154 ILE A CA 1
ATOM 1284 C C . ILE A 1 154 ? 19.363 -16.275 -2.902 1.00 90.06 154 ILE A C 1
ATOM 1286 O O . ILE A 1 154 ? 18.600 -15.884 -3.780 1.00 90.06 154 ILE A O 1
ATOM 1290 N N . GLU A 1 155 ? 19.931 -17.475 -2.930 1.00 89.81 155 GLU A N 1
ATOM 1291 C CA . GLU A 1 155 ? 19.746 -18.506 -3.948 1.00 89.81 155 GLU A CA 1
ATOM 1292 C C . GLU A 1 155 ? 18.306 -19.041 -3.988 1.00 89.81 155 GLU A C 1
ATOM 1294 O O . GLU A 1 155 ? 17.840 -19.446 -5.051 1.00 89.81 155 GLU A O 1
ATOM 1299 N N . ASP A 1 156 ? 17.589 -18.979 -2.861 1.00 90.25 156 ASP A N 1
ATOM 1300 C CA . ASP A 1 156 ? 16.183 -19.383 -2.742 1.00 90.25 156 ASP A CA 1
ATOM 1301 C C . ASP A 1 156 ? 15.211 -18.220 -3.030 1.00 90.25 156 ASP A C 1
ATOM 1303 O O . ASP A 1 156 ? 13.993 -18.381 -2.921 1.00 90.25 156 ASP A O 1
ATOM 1307 N N . CYS A 1 157 ? 15.723 -17.026 -3.361 1.00 92.44 157 CYS A N 1
ATOM 1308 C CA . CYS A 1 157 ? 14.898 -15.847 -3.603 1.00 92.44 157 CYS A CA 1
ATOM 1309 C C . CYS A 1 157 ? 14.002 -16.062 -4.837 1.00 92.44 157 CYS A C 1
ATOM 1311 O O . CYS A 1 157 ? 14.512 -16.296 -5.939 1.00 92.44 157 CYS A O 1
ATOM 1313 N N . PRO A 1 158 ? 12.666 -15.964 -4.702 1.00 92.44 158 PRO A N 1
ATOM 1314 C CA . PRO A 1 158 ? 11.770 -16.158 -5.824 1.00 92.44 158 PRO A CA 1
ATOM 1315 C C . PRO A 1 158 ? 11.910 -15.006 -6.816 1.00 92.44 158 PRO A C 1
ATOM 1317 O O . PRO A 1 158 ? 12.139 -13.849 -6.451 1.00 92.44 158 PRO A O 1
ATOM 1320 N N . GLN A 1 159 ? 11.689 -15.307 -8.095 1.00 93.25 159 GLN A N 1
ATOM 1321 C CA . GLN A 1 159 ? 11.570 -14.256 -9.093 1.00 93.25 159 GLN A CA 1
ATOM 1322 C C . GLN A 1 159 ? 10.365 -13.371 -8.756 1.00 93.25 159 GLN A C 1
ATOM 1324 O O . GLN A 1 159 ? 9.270 -13.872 -8.496 1.00 93.25 159 GLN A O 1
ATOM 1329 N N . ALA A 1 160 ? 10.552 -12.050 -8.811 1.00 93.12 160 ALA A N 1
ATOM 1330 C CA . ALA A 1 160 ? 9.443 -11.127 -8.628 1.00 93.12 160 ALA A CA 1
ATOM 1331 C C . ALA A 1 160 ? 8.313 -11.426 -9.637 1.00 93.12 160 ALA A C 1
ATOM 1333 O O . ALA A 1 160 ? 8.591 -11.612 -10.832 1.00 93.12 160 ALA A O 1
ATOM 1334 N N . PRO A 1 161 ? 7.048 -11.457 -9.185 1.00 93.12 161 PRO A N 1
ATOM 1335 C CA . PRO A 1 161 ? 5.907 -11.643 -10.069 1.00 93.12 161 PRO A CA 1
ATOM 1336 C C . PRO A 1 161 ? 5.772 -10.477 -11.053 1.00 93.12 161 PRO A C 1
ATOM 1338 O O . PRO A 1 161 ? 6.333 -9.391 -10.868 1.00 93.12 161 PRO A O 1
ATOM 1341 N N . SER A 1 162 ? 4.983 -10.688 -12.108 1.00 89.06 162 SER A N 1
ATOM 1342 C CA . SER A 1 162 ? 4.625 -9.619 -13.039 1.00 89.06 162 SER A CA 1
ATOM 1343 C C . SER A 1 162 ? 3.952 -8.458 -12.307 1.00 89.06 162 SER A C 1
ATOM 1345 O O . SER A 1 162 ? 3.202 -8.654 -11.348 1.00 89.06 162 SER A O 1
ATOM 1347 N N . LEU A 1 163 ? 4.190 -7.231 -12.785 1.00 87.06 163 LEU A N 1
ATOM 1348 C CA . LEU A 1 163 ? 3.497 -6.067 -12.243 1.00 87.06 163 LEU A CA 1
ATOM 1349 C C . LEU A 1 163 ? 1.985 -6.277 -12.389 1.00 87.06 163 LEU A C 1
ATOM 1351 O O . LEU A 1 163 ? 1.539 -6.597 -13.489 1.00 87.06 163 LEU A O 1
ATOM 1355 N N . PRO A 1 164 ? 1.203 -6.055 -11.324 1.00 86.19 164 PRO A N 1
ATOM 1356 C CA . PRO A 1 164 ? -0.235 -6.224 -11.408 1.00 86.19 164 PRO A CA 1
ATOM 1357 C C . PRO A 1 164 ? -0.849 -5.156 -12.320 1.00 86.19 164 PRO A C 1
ATOM 1359 O O . PRO A 1 164 ? -0.337 -4.038 -12.412 1.00 86.19 164 PRO A O 1
ATOM 1362 N N . ASP A 1 165 ? -1.976 -5.469 -12.947 1.00 83.88 165 ASP A N 1
ATOM 1363 C CA . ASP A 1 165 ? -2.653 -4.642 -13.959 1.00 83.88 165 ASP A CA 1
ATOM 1364 C C . ASP A 1 165 ? -2.891 -3.195 -13.510 1.00 83.88 165 ASP A C 1
ATOM 1366 O O . ASP A 1 165 ? -2.624 -2.231 -14.236 1.00 83.88 165 ASP A O 1
ATOM 1370 N N . TRP A 1 166 ? -3.251 -3.009 -12.237 1.00 82.31 166 TRP A N 1
ATOM 1371 C CA . TRP A 1 166 ? -3.454 -1.692 -11.628 1.00 82.31 166 TRP A CA 1
ATOM 1372 C C . TRP A 1 166 ? -2.184 -0.817 -11.584 1.00 82.31 166 TRP A C 1
ATOM 1374 O O . TRP A 1 166 ? -2.264 0.397 -11.371 1.00 82.31 166 TRP A O 1
ATOM 1384 N N . CYS A 1 167 ? -1.003 -1.392 -11.830 1.00 77.50 167 CYS A N 1
ATOM 1385 C CA . CYS A 1 167 ? 0.248 -0.663 -12.016 1.00 77.50 167 CYS A CA 1
ATOM 1386 C C . CYS A 1 167 ? 0.479 -0.159 -13.448 1.00 77.50 167 CYS A C 1
ATOM 1388 O O . CYS A 1 167 ? 1.338 0.710 -13.627 1.00 77.50 167 CYS A O 1
ATOM 1390 N N . THR A 1 168 ? -0.242 -0.668 -14.451 1.00 65.44 168 THR A N 1
ATOM 1391 C CA . THR A 1 168 ? 0.044 -0.442 -15.879 1.00 65.44 168 THR A CA 1
ATOM 1392 C C . THR A 1 168 ? -1.037 0.356 -16.621 1.00 65.44 168 THR A C 1
ATOM 1394 O O . THR A 1 168 ? -0.959 0.507 -17.836 1.00 65.44 168 THR A O 1
ATOM 1397 N N . GLY A 1 169 ? -1.995 0.954 -15.903 1.00 54.75 169 GLY A N 1
ATOM 1398 C CA . GLY A 1 169 ? -3.269 1.461 -16.445 1.00 54.75 169 GLY A CA 1
ATOM 1399 C C . GLY A 1 169 ? -3.255 2.284 -17.747 1.00 54.75 169 GLY A C 1
ATOM 1400 O O . GLY A 1 169 ? -4.208 2.193 -18.505 1.00 54.75 169 GLY A O 1
ATOM 1401 N N . ILE A 1 170 ? -2.200 3.040 -18.083 1.00 55.41 170 ILE A N 1
ATOM 1402 C CA . ILE A 1 170 ? -2.125 3.727 -19.395 1.00 55.41 170 ILE A CA 1
ATOM 1403 C C . ILE A 1 170 ? -1.733 2.771 -20.528 1.00 55.41 170 ILE A C 1
ATOM 1405 O O . ILE A 1 170 ? -2.239 2.894 -21.638 1.00 55.41 170 ILE A O 1
ATOM 1409 N N . THR A 1 171 ? -0.818 1.833 -20.283 1.00 51.22 171 THR A N 1
ATOM 1410 C CA . THR A 1 171 ? -0.393 0.872 -21.308 1.00 51.22 171 THR A CA 1
ATOM 1411 C C . THR A 1 171 ? -1.441 -0.202 -21.555 1.00 51.22 171 THR A C 1
ATOM 1413 O O . THR A 1 171 ? -1.583 -0.619 -22.697 1.00 51.22 171 THR A O 1
ATOM 1416 N N . GLN A 1 172 ? -2.201 -0.582 -20.525 1.00 51.00 172 GLN A N 1
ATOM 1417 C CA . GLN A 1 172 ? -3.259 -1.586 -20.635 1.00 51.00 172 GLN A CA 1
ATOM 1418 C C . GLN A 1 172 ? -4.485 -1.061 -21.404 1.00 51.00 172 GLN A C 1
ATOM 1420 O O . GLN A 1 172 ? -4.944 -1.712 -22.337 1.00 51.00 172 GLN A O 1
ATOM 1425 N N . LEU A 1 173 ? -4.906 0.190 -21.152 1.00 53.12 173 LEU A N 1
ATOM 1426 C CA . LEU A 1 173 ? -5.941 0.872 -21.951 1.00 53.12 173 LEU A CA 1
ATOM 1427 C C . LEU A 1 173 ? -5.594 0.952 -23.449 1.00 53.12 173 LEU A C 1
ATOM 1429 O O . LEU A 1 173 ? -6.484 0.905 -24.296 1.00 53.12 173 LEU A O 1
ATOM 1433 N N . LEU A 1 174 ? -4.309 1.092 -23.786 1.00 55.31 174 LEU A N 1
ATOM 1434 C CA . LEU A 1 174 ? -3.842 1.148 -25.174 1.00 55.31 174 LEU A CA 1
ATOM 1435 C C . LEU A 1 174 ? -3.692 -0.243 -25.804 1.00 55.31 174 LEU A C 1
ATOM 1437 O O . LEU A 1 174 ? -3.889 -0.375 -27.010 1.00 55.31 174 LEU A O 1
ATOM 1441 N N . SER A 1 175 ? -3.355 -1.272 -25.019 1.00 54.00 175 SER A N 1
ATOM 1442 C CA . SER A 1 175 ? -3.280 -2.652 -25.511 1.00 54.00 175 SER A CA 1
ATOM 1443 C C . SER A 1 175 ? -4.657 -3.280 -25.718 1.00 54.00 175 SER A C 1
ATOM 1445 O O . SER A 1 175 ? -4.835 -4.016 -26.682 1.00 54.00 175 SER A O 1
ATOM 1447 N N . GLU A 1 176 ? -5.631 -2.970 -24.858 1.00 54.94 176 GLU A N 1
ATOM 1448 C CA . GLU A 1 176 ? -7.000 -3.504 -24.941 1.00 54.94 176 GLU A CA 1
ATOM 1449 C C . GLU A 1 176 ? -7.790 -2.901 -26.108 1.00 54.94 176 GLU A C 1
ATOM 1451 O O . GLU A 1 176 ? -8.483 -3.622 -26.817 1.00 54.94 176 GLU A O 1
ATOM 1456 N N . ASN A 1 177 ? -7.636 -1.601 -26.377 1.00 56.59 177 ASN A N 1
ATOM 1457 C CA . ASN A 1 177 ? -8.326 -0.952 -27.496 1.00 56.59 177 ASN A CA 1
ATOM 1458 C C . ASN A 1 177 ? -7.643 -1.179 -28.858 1.00 56.59 177 ASN A C 1
ATOM 1460 O O . ASN A 1 177 ? -8.181 -0.730 -29.871 1.00 56.59 177 ASN A O 1
ATOM 1464 N N . GLN A 1 178 ? -6.447 -1.798 -28.886 1.00 54.78 178 GLN A N 1
ATOM 1465 C CA . GLN A 1 178 ? -5.544 -1.974 -30.050 1.00 54.78 178 GLN A CA 1
ATOM 1466 C C . GLN A 1 178 ? -5.351 -0.727 -30.941 1.00 54.78 178 GLN A C 1
ATOM 1468 O O . GLN A 1 178 ? -4.767 -0.787 -32.021 1.00 54.78 178 GLN A O 1
ATOM 1473 N N . SER A 1 179 ? -5.825 0.426 -30.489 1.00 63.00 179 SER A N 1
ATOM 1474 C CA . SER A 1 179 ? -5.918 1.661 -31.237 1.00 63.00 179 SER A CA 1
ATOM 1475 C C . SER A 1 179 ? -5.880 2.812 -30.246 1.00 63.00 179 SER A C 1
ATOM 1477 O O . SER A 1 179 ? -6.471 2.780 -29.164 1.00 63.00 179 SER A O 1
ATOM 1479 N N . VAL A 1 180 ? -5.113 3.835 -30.603 1.00 66.12 180 VAL A N 1
ATOM 1480 C CA . VAL A 1 180 ? -5.146 5.103 -29.886 1.00 66.12 180 VAL A CA 1
ATOM 1481 C C . VAL A 1 180 ? -6.489 5.759 -30.225 1.00 66.12 180 VAL A C 1
ATOM 1483 O O . VAL A 1 180 ? -6.799 5.855 -31.416 1.00 66.12 180 VAL A O 1
ATOM 1486 N N . PRO A 1 181 ? -7.282 6.222 -29.240 1.00 70.38 181 PRO A N 1
ATOM 1487 C CA . PRO A 1 181 ? -8.537 6.909 -29.528 1.00 70.38 181 PRO A CA 1
ATOM 1488 C C . PRO A 1 181 ? -8.307 8.065 -30.504 1.00 70.38 181 PRO A C 1
ATOM 1490 O O . PRO A 1 181 ? -7.388 8.858 -30.308 1.00 70.38 181 PRO A O 1
ATOM 1493 N N . THR A 1 182 ? -9.140 8.197 -31.539 1.00 72.75 182 THR A N 1
ATOM 1494 C CA . THR A 1 182 ? -8.945 9.204 -32.601 1.00 72.75 182 THR A CA 1
ATOM 1495 C C . THR A 1 182 ? -8.856 10.631 -32.055 1.00 72.75 182 THR A C 1
ATOM 1497 O O . THR A 1 182 ? -8.079 11.437 -32.560 1.00 72.75 182 THR A O 1
ATOM 1500 N N . SER A 1 183 ? -9.550 10.916 -30.949 1.00 74.75 183 SER A N 1
ATOM 1501 C CA . SER A 1 183 ? -9.501 12.201 -30.239 1.00 74.75 183 SER A CA 1
ATOM 1502 C C . SER A 1 183 ? -8.107 12.590 -29.733 1.00 74.75 183 SER A C 1
ATOM 1504 O O . SER A 1 183 ? -7.839 13.762 -29.487 1.00 74.75 183 SER A O 1
ATOM 1506 N N . TRP A 1 184 ? -7.180 11.639 -29.590 1.00 73.81 184 TRP A N 1
ATOM 1507 C CA . TRP A 1 184 ? -5.798 11.913 -29.190 1.00 73.81 184 TRP A CA 1
ATOM 1508 C C . TRP A 1 184 ? -4.948 12.481 -30.332 1.00 73.81 184 TRP A C 1
ATOM 1510 O O . TRP A 1 184 ? -3.883 13.042 -30.052 1.00 73.81 184 TRP A O 1
ATOM 1520 N N . ASN A 1 185 ? -5.417 12.353 -31.579 1.00 74.81 185 ASN A N 1
ATOM 1521 C CA . ASN A 1 185 ? -4.801 12.928 -32.777 1.00 74.81 185 ASN A CA 1
ATOM 1522 C C . ASN A 1 185 ? -5.300 14.350 -33.075 1.00 74.81 185 ASN A C 1
ATOM 1524 O O . ASN A 1 185 ? -4.767 15.014 -33.963 1.00 74.81 185 ASN A O 1
ATOM 1528 N N . GLU A 1 186 ? -6.302 14.833 -32.343 1.00 79.88 186 GLU A N 1
ATOM 1529 C CA . GLU A 1 186 ? -6.840 16.176 -32.518 1.00 79.88 186 GLU A CA 1
ATOM 1530 C C . GLU A 1 186 ? -6.058 17.184 -31.671 1.00 79.88 186 GLU A C 1
ATOM 1532 O O . GLU A 1 186 ? -5.638 16.908 -30.546 1.00 79.88 186 GLU A O 1
ATOM 1537 N N . SER A 1 187 ? -5.841 18.381 -32.214 1.00 85.75 187 SER A N 1
ATOM 1538 C CA . SER A 1 187 ? -5.194 19.473 -31.489 1.00 85.75 187 SER A CA 1
ATOM 1539 C C . SER A 1 187 ? -5.951 20.769 -31.712 1.00 85.75 187 SER A C 1
ATOM 1541 O O . SER A 1 187 ? -6.367 21.062 -32.833 1.00 85.75 187 SER A O 1
ATOM 1543 N N . ILE A 1 188 ? -6.101 21.563 -30.655 1.00 83.56 188 ILE A N 1
ATOM 1544 C CA . ILE A 1 188 ? -6.707 22.890 -30.764 1.00 83.56 188 ILE A CA 1
ATOM 1545 C C . ILE A 1 188 ? -5.594 23.879 -31.095 1.00 83.56 188 ILE A C 1
ATOM 1547 O O . ILE A 1 188 ? -4.677 24.071 -30.295 1.00 83.56 188 ILE A O 1
ATOM 1551 N N . VAL A 1 189 ? -5.659 24.513 -32.264 1.00 86.69 189 VAL A N 1
ATOM 1552 C CA . VAL A 1 189 ? -4.699 25.556 -32.645 1.00 86.69 189 VAL A CA 1
ATOM 1553 C C . VAL A 1 189 ? -5.165 26.889 -32.076 1.00 86.69 189 VAL A C 1
ATOM 1555 O O . VAL A 1 189 ? -6.206 27.413 -32.458 1.00 86.69 189 VAL A O 1
ATOM 1558 N N . VAL A 1 190 ? -4.370 27.450 -31.169 1.00 84.44 190 VAL A N 1
ATOM 1559 C CA . VAL A 1 190 ? -4.603 28.772 -30.584 1.00 84.44 190 VAL A CA 1
ATOM 1560 C C . VAL A 1 190 ? -3.489 29.711 -31.017 1.00 84.44 190 VAL A C 1
ATOM 1562 O O . VAL A 1 190 ? -2.305 29.378 -30.951 1.00 84.44 190 VAL A O 1
ATOM 1565 N N . THR A 1 191 ? -3.856 30.911 -31.453 1.00 87.50 191 THR A N 1
ATOM 1566 C CA . THR A 1 191 ? -2.893 31.959 -31.786 1.00 87.50 191 THR A CA 1
ATOM 1567 C C . THR A 1 191 ? -2.540 32.776 -30.550 1.00 87.50 191 THR A C 1
ATOM 1569 O O . THR A 1 191 ? -3.404 33.421 -29.959 1.00 87.50 191 THR A O 1
ATOM 1572 N N . ILE A 1 192 ? -1.261 32.809 -30.185 1.00 88.31 192 ILE A N 1
ATOM 1573 C CA . ILE A 1 192 ? -0.732 33.670 -29.126 1.00 88.31 192 ILE A CA 1
ATOM 1574 C C . ILE A 1 192 ? -0.082 34.892 -29.760 1.00 88.31 192 ILE A C 1
ATOM 1576 O O . ILE A 1 192 ? 0.860 34.774 -30.543 1.00 88.31 192 ILE A O 1
ATOM 1580 N N . PHE A 1 193 ? -0.572 36.078 -29.414 1.00 90.31 193 PHE A N 1
ATOM 1581 C CA . PHE A 1 193 ? 0.047 37.327 -29.841 1.00 90.31 193 PHE A CA 1
ATOM 1582 C C . PHE A 1 193 ? 1.472 37.445 -29.277 1.00 90.31 193 PHE A C 1
ATOM 1584 O O . PHE A 1 193 ? 1.688 37.252 -28.082 1.00 90.31 193 PHE A O 1
ATOM 1591 N N . LYS A 1 194 ? 2.443 37.767 -30.136 1.00 90.06 194 LYS A N 1
ATOM 1592 C CA . LYS A 1 194 ? 3.842 37.994 -29.753 1.00 90.06 194 LYS A CA 1
ATOM 1593 C C . LYS A 1 194 ? 4.081 39.467 -29.395 1.00 90.06 194 LYS A C 1
ATOM 1595 O O . LYS A 1 194 ? 4.140 39.811 -28.222 1.00 90.06 194 LYS A O 1
ATOM 1600 N N . LYS A 1 195 ? 4.283 40.324 -30.405 1.00 81.12 195 LYS A N 1
ATOM 1601 C CA . LYS A 1 195 ? 4.635 41.754 -30.280 1.00 81.12 195 LYS A CA 1
ATOM 1602 C C . LYS A 1 195 ? 4.325 42.509 -31.578 1.00 81.12 195 LYS A C 1
ATOM 1604 O O . LYS A 1 195 ? 4.279 41.882 -32.629 1.00 81.12 195 LYS A O 1
ATOM 1609 N N . GLY A 1 196 ? 4.174 43.836 -31.518 1.00 90.62 196 GLY A N 1
ATOM 1610 C CA . GLY A 1 196 ? 3.888 44.694 -32.682 1.00 90.62 196 GLY A CA 1
ATOM 1611 C C . GLY A 1 196 ? 2.412 45.096 -32.799 1.00 90.62 196 GLY A C 1
ATOM 1612 O O . GLY A 1 196 ? 1.710 45.197 -31.798 1.00 90.62 196 GLY A O 1
ATOM 1613 N N . SER A 1 197 ? 1.927 45.348 -34.015 1.00 86.25 197 SER A N 1
ATOM 1614 C CA . SER A 1 197 ? 0.511 45.675 -34.246 1.00 86.25 197 SER A CA 1
ATOM 1615 C C . SER A 1 197 ? -0.380 44.431 -34.160 1.00 86.25 197 SER A C 1
ATOM 1617 O O . SER A 1 197 ? -0.097 43.422 -34.810 1.00 86.25 197 SER A O 1
ATOM 1619 N N . ARG A 1 198 ? -1.489 44.510 -33.413 1.00 87.44 198 ARG A N 1
ATOM 1620 C CA . ARG A 1 198 ? -2.503 43.437 -33.333 1.00 87.44 198 ARG A CA 1
ATOM 1621 C C . ARG A 1 198 ? -3.280 43.241 -34.638 1.00 87.44 198 ARG A C 1
ATOM 1623 O O . ARG A 1 198 ? -3.873 42.191 -34.833 1.00 87.44 198 ARG A O 1
ATOM 1630 N N . CYS A 1 199 ? -3.228 44.209 -35.551 1.00 86.38 199 CYS A N 1
ATOM 1631 C CA . CYS A 1 199 ? -3.889 44.116 -36.854 1.00 86.38 199 CYS A CA 1
ATOM 1632 C C . CYS A 1 199 ? -3.062 43.343 -37.897 1.00 86.38 199 CYS A C 1
ATOM 1634 O O . CYS A 1 199 ? -3.520 43.157 -39.018 1.00 86.38 199 CYS A O 1
ATOM 1636 N N . SER A 1 200 ? -1.840 42.908 -37.561 1.00 85.12 200 SER A N 1
ATOM 1637 C CA . SER A 1 200 ? -0.984 42.135 -38.466 1.00 85.12 200 SER A CA 1
ATOM 1638 C C . SER A 1 200 ? -0.915 40.671 -38.038 1.00 85.12 200 SER A C 1
ATOM 1640 O O . SER A 1 200 ? -0.430 40.351 -36.951 1.00 85.12 200 SER A O 1
ATOM 1642 N N . CYS A 1 201 ? -1.354 39.772 -38.922 1.00 82.50 201 CYS A N 1
ATOM 1643 C CA . CYS A 1 201 ? -1.405 38.329 -38.664 1.00 82.50 201 CYS A CA 1
ATO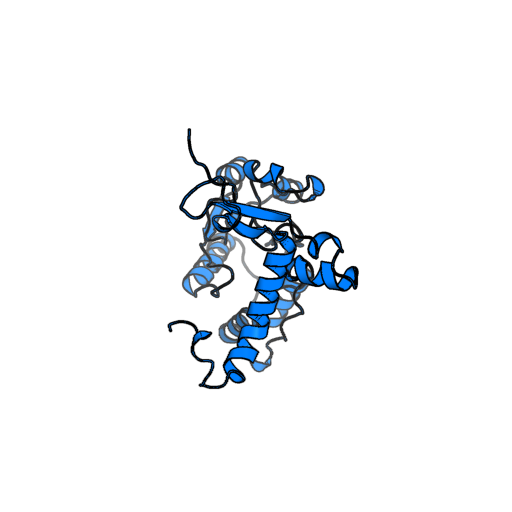M 1644 C C . CYS A 1 201 ? -0.020 37.721 -38.367 1.00 82.50 201 CYS A C 1
ATOM 1646 O O . CYS A 1 201 ? 0.090 36.796 -37.566 1.00 82.50 201 CYS A O 1
ATOM 1648 N N . ASN A 1 202 ? 1.055 38.295 -38.920 1.00 89.56 202 ASN A N 1
ATOM 1649 C CA . ASN A 1 202 ? 2.435 37.840 -38.697 1.00 89.56 202 ASN A CA 1
ATOM 1650 C C . ASN A 1 202 ? 2.912 38.020 -37.243 1.00 89.56 202 ASN A C 1
ATOM 1652 O O . ASN A 1 202 ? 3.896 37.406 -36.825 1.00 89.56 202 ASN A O 1
ATOM 1656 N N . ASN A 1 203 ? 2.209 38.837 -36.451 1.00 91.81 203 ASN A N 1
ATOM 1657 C CA . ASN A 1 203 ? 2.529 39.072 -35.044 1.00 91.81 203 ASN A CA 1
ATOM 1658 C C . ASN A 1 203 ? 1.937 38.013 -34.104 1.00 91.81 203 ASN A C 1
ATOM 1660 O O . ASN A 1 203 ? 2.117 38.109 -32.889 1.00 91.81 203 ASN A O 1
ATOM 1664 N N . TYR A 1 204 ? 1.276 36.984 -34.636 1.00 91.31 204 TYR A N 1
ATOM 1665 C CA . TYR A 1 204 ? 0.713 35.877 -33.871 1.00 91.31 204 TYR A CA 1
ATOM 1666 C C . TYR A 1 204 ? 1.532 34.592 -34.061 1.00 91.31 204 TYR A C 1
ATOM 1668 O O . TYR A 1 204 ? 2.063 34.302 -35.130 1.00 91.31 204 TYR A O 1
ATOM 1676 N N . ARG A 1 205 ? 1.666 33.803 -32.992 1.00 88.19 205 ARG A N 1
ATOM 1677 C CA . ARG A 1 205 ? 2.249 32.457 -32.995 1.00 88.19 205 ARG A CA 1
ATOM 1678 C C . ARG A 1 205 ? 1.129 31.433 -32.904 1.00 88.19 205 ARG A C 1
ATOM 1680 O O . ARG A 1 205 ? 0.428 31.420 -31.900 1.00 88.19 205 ARG A O 1
ATOM 1687 N N . GLY A 1 206 ? 1.004 30.538 -33.876 1.00 87.81 206 GLY A N 1
ATOM 1688 C CA . GLY A 1 206 ? 0.185 29.340 -33.692 1.00 87.81 206 GLY A CA 1
ATOM 1689 C C . GLY A 1 206 ? 0.817 28.414 -32.649 1.00 87.81 206 GLY A C 1
ATOM 1690 O O . GLY A 1 206 ? 2.017 28.134 -32.714 1.00 87.81 206 GLY A O 1
ATOM 1691 N N . ILE A 1 207 ? 0.028 27.963 -31.677 1.00 85.88 207 ILE A N 1
ATOM 1692 C CA . ILE A 1 207 ? 0.386 26.910 -30.726 1.00 85.88 207 ILE A CA 1
ATOM 1693 C C . ILE A 1 207 ? -0.719 25.859 -30.746 1.00 85.88 207 ILE A C 1
ATOM 1695 O O . ILE A 1 207 ? -1.891 26.180 -30.575 1.00 85.88 207 ILE A O 1
ATOM 1699 N N . SER A 1 208 ? -0.331 24.598 -30.920 1.00 85.75 208 SER A N 1
ATOM 1700 C CA . SER A 1 208 ? -1.241 23.459 -30.826 1.00 85.75 208 SER A CA 1
ATOM 1701 C C . SER A 1 208 ? -1.352 22.987 -29.378 1.00 85.75 208 SER A C 1
ATOM 1703 O O . SER A 1 208 ? -0.368 22.579 -28.755 1.00 85.75 208 SER A O 1
ATOM 1705 N N . LEU A 1 209 ? -2.561 23.020 -28.831 1.00 79.50 209 LEU A N 1
ATOM 1706 C CA . LEU A 1 209 ? -2.892 22.444 -27.538 1.00 79.50 209 LEU A CA 1
ATOM 1707 C C . LEU A 1 209 ? -3.288 20.980 -27.739 1.00 79.50 209 LEU A C 1
ATOM 1709 O O . LEU A 1 209 ? -4.358 20.679 -28.260 1.00 79.50 209 LEU A O 1
ATOM 1713 N N . LEU A 1 210 ? -2.394 20.076 -27.336 1.00 80.94 210 LEU A N 1
ATOM 1714 C CA . LEU A 1 210 ? -2.633 18.631 -27.388 1.00 80.94 210 LEU A CA 1
ATOM 1715 C C . LEU A 1 210 ? -3.415 18.138 -26.154 1.00 80.94 210 LEU A C 1
ATOM 1717 O O . LEU A 1 210 ? -3.193 18.679 -25.056 1.00 80.94 210 LEU A O 1
ATOM 1721 N N . PRO A 1 211 ? -4.230 17.073 -26.292 1.00 80.44 211 PRO A N 1
ATOM 1722 C CA . PRO A 1 211 ? -4.870 16.392 -25.174 1.00 80.44 211 PRO A CA 1
ATOM 1723 C C . PRO A 1 211 ? -3.858 15.954 -24.110 1.00 80.44 211 PRO A C 1
ATOM 1725 O O . PRO A 1 211 ? -2.742 15.518 -24.412 1.00 80.44 211 PRO A O 1
ATOM 1728 N N . ILE A 1 212 ? -4.252 16.060 -22.837 1.00 78.88 212 ILE A N 1
ATOM 1729 C CA . ILE A 1 212 ? -3.406 15.684 -21.691 1.00 78.88 212 ILE A CA 1
ATOM 1730 C C . ILE A 1 212 ? -2.982 14.216 -21.801 1.00 78.88 212 ILE A C 1
ATOM 1732 O O . ILE A 1 212 ? -1.823 13.892 -21.546 1.00 78.88 212 ILE A O 1
ATOM 1736 N N . ALA A 1 213 ? -3.889 13.347 -22.245 1.00 74.12 213 ALA A N 1
ATOM 1737 C CA . ALA A 1 213 ? -3.621 11.927 -22.406 1.00 74.12 213 ALA A CA 1
ATOM 1738 C C . ALA A 1 213 ? -2.520 11.648 -23.454 1.00 74.12 213 ALA A C 1
ATOM 1740 O O . ALA A 1 213 ? -1.562 10.934 -23.149 1.00 74.12 213 ALA A O 1
ATOM 1741 N N . SER A 1 214 ? -2.555 12.317 -24.616 1.00 76.44 214 SER A N 1
ATOM 1742 C CA . SER A 1 214 ? -1.500 12.233 -25.641 1.00 76.44 214 SER A CA 1
ATOM 1743 C C . SER A 1 214 ? -0.143 12.711 -25.114 1.00 76.44 214 SER A C 1
ATOM 1745 O O . SER A 1 214 ? 0.884 12.078 -25.361 1.00 76.44 214 SER A O 1
ATOM 1747 N N . LYS A 1 215 ? -0.119 13.800 -24.329 1.00 77.94 215 LYS A N 1
ATOM 1748 C CA . LYS A 1 215 ? 1.114 14.313 -23.700 1.00 77.94 215 LYS A CA 1
ATOM 1749 C C . LYS A 1 215 ? 1.684 13.333 -22.673 1.00 77.94 215 LYS A C 1
ATOM 1751 O O . LYS A 1 215 ? 2.900 13.143 -22.616 1.00 77.94 215 LYS A O 1
ATOM 1756 N N . LEU A 1 216 ? 0.825 12.700 -21.872 1.00 75.44 216 LEU A N 1
ATOM 1757 C CA . LEU A 1 216 ? 1.239 11.681 -20.907 1.00 75.44 216 LEU A CA 1
ATOM 1758 C C . LEU A 1 216 ? 1.833 10.466 -21.620 1.00 75.44 216 LEU A C 1
ATOM 1760 O O . LEU A 1 216 ? 2.931 10.041 -21.254 1.00 75.44 216 LEU A O 1
ATOM 1764 N N . LEU A 1 217 ? 1.185 9.968 -22.675 1.00 75.69 217 LEU A N 1
ATOM 1765 C CA . LEU A 1 217 ? 1.711 8.868 -23.479 1.00 75.69 217 LEU A CA 1
ATOM 1766 C C . LEU A 1 217 ? 3.060 9.223 -24.113 1.00 75.69 217 LEU A C 1
ATOM 1768 O O . LEU A 1 217 ? 4.021 8.473 -23.951 1.00 75.69 217 LEU A O 1
ATOM 1772 N N . ALA A 1 218 ? 3.168 10.391 -24.751 1.00 78.69 218 ALA A N 1
ATOM 1773 C CA . ALA A 1 218 ? 4.424 10.871 -25.320 1.00 78.69 218 ALA A CA 1
ATOM 1774 C C . ALA A 1 218 ? 5.535 10.945 -24.260 1.00 78.69 218 ALA A C 1
ATOM 1776 O O . ALA A 1 218 ? 6.666 10.552 -24.530 1.00 78.69 218 ALA A O 1
ATOM 1777 N N . SER A 1 219 ? 5.220 11.365 -23.029 1.00 76.19 219 SER A N 1
ATOM 1778 C CA . SER A 1 219 ? 6.193 11.397 -21.930 1.00 76.19 219 SER A CA 1
ATOM 1779 C C . SER A 1 219 ? 6.656 10.001 -21.494 1.00 76.19 219 SER A C 1
ATOM 1781 O O . SER A 1 219 ? 7.834 9.809 -21.190 1.00 76.19 219 SER A O 1
ATOM 1783 N N . VAL A 1 220 ? 5.759 9.010 -21.490 1.00 77.62 220 VAL A N 1
ATOM 1784 C CA . VAL A 1 220 ? 6.080 7.615 -21.156 1.00 77.62 220 VAL A CA 1
ATOM 1785 C C . VAL A 1 220 ? 6.932 6.989 -22.257 1.00 77.62 220 VAL A C 1
ATOM 1787 O O . VAL A 1 220 ? 7.966 6.394 -21.951 1.00 77.62 220 VAL A O 1
ATOM 1790 N N . ILE A 1 221 ? 6.542 7.167 -23.524 1.00 78.62 221 ILE A N 1
ATOM 1791 C CA . ILE A 1 221 ? 7.311 6.718 -24.693 1.00 78.62 221 ILE A CA 1
ATOM 1792 C C . ILE A 1 221 ? 8.697 7.354 -24.668 1.00 78.62 221 ILE A C 1
ATOM 1794 O O . ILE A 1 221 ? 9.692 6.639 -24.734 1.00 78.62 221 ILE A O 1
ATOM 1798 N N . LEU A 1 222 ? 8.779 8.674 -24.489 1.00 76.31 222 LEU A N 1
ATOM 1799 C CA . LEU A 1 222 ? 10.047 9.391 -24.442 1.00 76.31 222 LEU A CA 1
ATOM 1800 C C . LEU A 1 222 ? 10.948 8.857 -23.330 1.00 76.31 222 LEU A C 1
ATOM 1802 O O . LEU A 1 222 ? 12.117 8.622 -23.592 1.00 76.31 222 LEU A O 1
ATOM 1806 N N . ARG A 1 223 ? 10.425 8.604 -22.122 1.00 77.56 223 ARG A N 1
ATOM 1807 C CA . ARG A 1 223 ? 11.202 8.020 -21.011 1.00 77.56 223 ARG A CA 1
ATOM 1808 C C . ARG A 1 223 ? 11.702 6.610 -21.311 1.00 77.56 223 ARG A C 1
ATOM 1810 O O . ARG A 1 223 ? 12.834 6.290 -20.964 1.00 77.56 223 ARG A O 1
ATOM 1817 N N . ARG A 1 224 ? 10.883 5.773 -21.953 1.00 78.44 224 ARG A N 1
ATOM 1818 C CA . ARG A 1 224 ? 11.276 4.407 -22.342 1.00 78.44 224 ARG A CA 1
ATOM 1819 C C . ARG A 1 224 ? 12.333 4.423 -23.443 1.00 78.44 224 ARG A C 1
ATOM 1821 O O . ARG A 1 224 ? 13.333 3.720 -23.341 1.00 78.44 224 ARG A O 1
ATOM 1828 N N . LEU A 1 225 ? 12.145 5.272 -24.450 1.00 78.31 225 LEU A N 1
ATOM 1829 C CA . LEU A 1 225 ? 13.104 5.465 -25.532 1.00 78.31 225 LEU A CA 1
ATOM 1830 C C . LEU A 1 225 ? 14.365 6.182 -25.063 1.00 78.31 225 LEU A C 1
ATOM 1832 O O . LEU A 1 225 ? 15.402 5.993 -25.679 1.00 78.31 225 LEU A O 1
ATOM 1836 N N . PHE A 1 226 ? 14.312 6.956 -23.977 1.00 74.38 226 PHE A N 1
ATOM 1837 C CA . PHE A 1 226 ? 15.444 7.732 -23.474 1.00 74.38 226 PHE A CA 1
ATOM 1838 C C . PHE A 1 226 ? 16.684 6.862 -23.249 1.00 74.38 226 PHE A C 1
ATOM 1840 O O . PHE A 1 226 ? 17.776 7.220 -23.681 1.00 74.38 226 PHE A O 1
ATOM 1847 N N . LYS A 1 227 ? 16.507 5.681 -22.640 1.00 65.50 227 LYS A N 1
ATOM 1848 C CA . LYS A 1 227 ? 17.605 4.744 -22.355 1.00 65.50 227 LYS A CA 1
ATOM 1849 C C . LYS A 1 227 ? 18.264 4.221 -23.639 1.00 65.50 227 LYS A C 1
ATOM 1851 O O . LYS A 1 227 ? 19.482 4.105 -23.706 1.00 65.50 227 LYS A O 1
ATOM 1856 N N . THR A 1 228 ? 17.464 3.951 -24.669 1.00 70.12 228 THR A N 1
ATOM 1857 C CA . THR A 1 228 ? 17.939 3.529 -25.996 1.00 70.12 228 THR A CA 1
ATOM 1858 C C . THR A 1 228 ? 18.551 4.695 -26.774 1.00 70.12 228 THR A C 1
ATOM 1860 O O . THR A 1 228 ? 19.579 4.542 -27.427 1.00 70.12 228 THR A O 1
ATOM 1863 N N . ARG A 1 229 ? 17.947 5.880 -26.671 1.00 69.00 229 ARG A N 1
ATOM 1864 C CA . ARG A 1 229 ? 18.363 7.114 -27.333 1.00 69.00 229 ARG A CA 1
ATOM 1865 C C . ARG A 1 229 ? 19.759 7.524 -26.888 1.00 69.00 229 ARG A C 1
ATOM 1867 O O . ARG A 1 229 ? 20.609 7.705 -27.748 1.00 69.00 229 ARG A O 1
ATOM 1874 N N . GLU A 1 230 ? 20.036 7.607 -25.588 1.00 69.38 230 GLU A N 1
ATOM 1875 C CA . GLU A 1 230 ? 21.374 7.983 -25.092 1.00 69.38 230 GLU A CA 1
ATOM 1876 C C . GLU A 1 230 ? 22.478 7.056 -25.626 1.00 69.38 230 GLU A C 1
ATOM 1878 O O . GLU A 1 230 ? 23.565 7.520 -25.955 1.00 69.38 230 GLU A O 1
ATOM 1883 N N . ARG A 1 231 ? 22.180 5.763 -25.814 1.00 68.88 231 ARG A N 1
ATOM 1884 C CA . ARG A 1 231 ? 23.123 4.790 -26.384 1.00 68.88 231 ARG A CA 1
ATOM 1885 C C . ARG A 1 231 ? 23.351 4.963 -27.894 1.00 68.88 231 ARG A C 1
ATOM 1887 O O . ARG A 1 231 ? 24.409 4.587 -28.385 1.00 68.88 231 ARG A O 1
ATOM 1894 N N . LEU A 1 232 ? 22.372 5.485 -28.634 1.00 71.12 232 LEU A N 1
ATOM 1895 C CA . LEU A 1 232 ? 22.404 5.577 -30.103 1.00 71.12 232 LEU A CA 1
ATOM 1896 C C . LEU A 1 232 ? 22.651 6.999 -30.639 1.00 71.12 232 LEU A C 1
ATOM 1898 O O . LEU A 1 232 ? 22.849 7.171 -31.841 1.00 71.12 232 LEU A O 1
ATOM 1902 N N . THR A 1 233 ? 22.628 8.025 -29.783 1.00 67.69 233 THR A N 1
ATOM 1903 C CA . THR A 1 233 ? 22.755 9.428 -30.215 1.00 67.69 233 THR A CA 1
ATOM 1904 C C . THR A 1 233 ? 24.217 9.772 -30.500 1.00 67.69 233 THR A C 1
ATOM 1906 O O . THR A 1 233 ? 25.036 9.831 -29.578 1.00 67.69 233 THR A O 1
ATOM 1909 N N . ARG A 1 234 ? 24.527 10.030 -31.777 1.00 64.31 234 ARG A N 1
ATOM 1910 C CA . ARG A 1 234 ? 25.848 10.480 -32.256 1.00 64.31 234 ARG A CA 1
ATOM 1911 C C . ARG A 1 234 ? 26.269 11.789 -31.578 1.00 64.31 234 ARG A C 1
ATOM 1913 O O . ARG A 1 234 ? 25.416 12.598 -31.214 1.00 64.31 234 ARG A O 1
ATOM 1920 N N . GLU A 1 235 ? 27.576 12.017 -31.440 1.00 62.25 235 GLU A N 1
ATOM 1921 C CA . GLU A 1 235 ? 28.121 13.208 -30.763 1.00 62.25 235 GLU A CA 1
ATOM 1922 C C . GLU A 1 235 ? 27.672 14.533 -31.394 1.00 62.25 235 GLU A C 1
ATOM 1924 O O . GLU A 1 235 ? 27.417 15.500 -30.682 1.00 62.25 235 GLU A O 1
ATOM 1929 N N . GLU A 1 236 ? 27.459 14.562 -32.708 1.00 71.75 236 GLU A N 1
ATOM 1930 C CA . GLU A 1 236 ? 26.984 15.744 -33.442 1.00 71.75 236 GLU A CA 1
ATOM 1931 C C . GLU A 1 236 ? 25.557 16.182 -33.050 1.00 71.75 236 GLU A C 1
ATOM 1933 O O . GLU A 1 236 ? 25.157 17.313 -33.313 1.00 71.75 236 GLU A O 1
ATOM 1938 N N . GLN A 1 237 ? 24.785 15.320 -32.375 1.00 59.56 237 GLN A N 1
ATOM 1939 C CA . GLN A 1 237 ? 23.447 15.628 -31.849 1.00 59.56 237 GLN A CA 1
ATOM 1940 C C . GLN A 1 237 ? 23.452 15.950 -30.340 1.00 59.56 237 GLN A C 1
ATOM 1942 O O . GLN A 1 237 ? 22.425 15.835 -29.664 1.00 59.56 237 GLN A O 1
ATOM 1947 N N . ALA A 1 238 ? 24.594 16.392 -29.799 1.00 58.12 238 ALA A N 1
ATOM 1948 C CA . ALA A 1 238 ? 24.791 16.694 -28.377 1.00 58.12 238 ALA A CA 1
ATOM 1949 C C . ALA A 1 238 ? 23.809 17.721 -27.775 1.00 58.12 238 ALA A C 1
ATOM 1951 O O . ALA A 1 238 ? 23.634 17.726 -26.559 1.00 58.12 238 ALA A O 1
ATOM 1952 N N . GLY A 1 239 ? 23.137 18.544 -28.589 1.00 60.59 239 GLY A N 1
ATOM 1953 C CA . GLY A 1 239 ? 22.143 19.526 -28.127 1.00 60.59 239 GLY A CA 1
ATOM 1954 C C . GLY A 1 239 ? 20.852 18.932 -27.540 1.00 60.59 239 GLY A C 1
ATOM 1955 O O . GLY A 1 239 ? 20.047 19.663 -26.976 1.00 60.59 239 GLY A O 1
ATOM 1956 N N . PHE A 1 240 ? 20.635 17.616 -27.652 1.00 60.47 240 PHE A N 1
ATOM 1957 C CA . PHE A 1 240 ? 19.477 16.918 -27.067 1.00 60.47 240 PHE A CA 1
ATOM 1958 C C . PHE A 1 240 ? 19.809 16.140 -25.781 1.00 60.47 240 PHE A C 1
ATOM 1960 O O . PHE A 1 240 ? 18.948 15.420 -25.247 1.00 60.47 240 PHE A O 1
ATOM 1967 N N . ARG A 1 241 ? 21.052 16.258 -25.292 1.00 65.38 241 ARG A N 1
ATOM 1968 C CA . ARG A 1 241 ? 21.512 15.623 -24.053 1.00 65.38 241 ARG A CA 1
ATOM 1969 C C . ARG A 1 241 ? 21.203 16.515 -22.844 1.00 65.38 241 ARG A C 1
ATOM 1971 O O . ARG A 1 241 ? 21.304 17.734 -22.950 1.00 65.38 241 ARG A O 1
ATOM 1978 N N . PRO A 1 242 ? 20.833 15.944 -21.687 1.00 59.44 242 PRO A N 1
ATOM 1979 C CA . PRO A 1 242 ? 20.632 16.727 -20.471 1.00 59.44 242 PRO A CA 1
ATOM 1980 C C . PRO A 1 242 ? 21.914 17.459 -20.055 1.00 59.44 242 PRO A C 1
ATOM 1982 O O . PRO A 1 242 ? 22.983 16.855 -20.036 1.00 59.44 242 PRO A O 1
ATOM 1985 N N . GLY A 1 243 ? 21.795 18.731 -19.666 1.00 65.38 243 GLY A N 1
ATOM 1986 C CA . GLY A 1 243 ? 22.909 19.504 -19.101 1.00 65.38 243 GLY A CA 1
ATOM 1987 C C . GLY A 1 243 ? 23.829 20.186 -20.119 1.00 65.38 243 GLY A C 1
ATOM 1988 O O . GLY A 1 243 ? 24.923 20.599 -19.738 1.00 65.38 243 GLY A O 1
ATOM 1989 N N . ARG A 1 244 ? 23.404 20.311 -21.381 1.00 56.88 244 ARG A N 1
ATOM 1990 C CA . ARG A 1 244 ? 24.026 21.180 -22.389 1.00 56.88 244 ARG A CA 1
ATOM 1991 C C . ARG A 1 244 ? 23.037 22.195 -22.940 1.00 56.88 244 ARG A C 1
ATOM 1993 O O . ARG A 1 244 ? 21.821 21.904 -22.898 1.00 56.88 244 ARG A O 1
#

Organism: NCBI:txid48269

Sequence (244 aa):
MNNRGIPMLPRRWLKCPRMGDMILDIFIPFKTPLDNKFDHFIDPDDVFHVDDAFKTYKLGLIIDLTKSHRFYNRREVTEQDCKYLKIECKGNEERPTSEQVNLFIQIKIGMYAFYLNYGYVRVDIAVQIFSDARPPGIYKADYLEDLFTRYGCIEDCPQAPSLPDWCTGITQLLSENQSVPTSWNESIVVTIFKKGSRCSCNNYRGISLLPIASKLLASVILRRLFKTRERLTREEQAGFRPGR